Protein 5XEG (pdb70)

InterPro domains:
  IPR004574 Alkylated DNA repair protein AlkB [PTHR16557] (94-371)
  IPR005123 Oxoglutarate/iron-dependent dioxygenase domain [PS51471] (261-371)
  IPR027450 Alpha-ketoglutarate-dependent dioxygenase AlkB-like [PF13532] (152-369)
  IPR037151 Alpha-ketoglutarate-dependent dioxygenase AlkB-like superfamily [G3DSA:2.60.120.590] (146-371)

B-factor: mean 24.86, std 9.89, range [13.26, 135.02]

Nearest PDB structures (foldseek):
  5xeg-assembly1_A  TM=1.005E+00  e=4.100E-47  Oryza sativa Japonica Group
  5xoi-assembly1_A  TM=1.003E+00  e=9.758E-45  Oryza sativa Japonica Group
  4nii-assembly1_A  TM=8.636E-01  e=6.396E-16  Escherichia coli
  4nih-assembly1_A  TM=8.555E-01  e=3.617E-16  Escherichia coli
  3o1u-assembly1_A  TM=8.445E-01  e=1.504E-15  Escherichia coli K-12

Sequence (219 aa):
QYLRPGMVLLKKFLKHDDQVDIIRRCQKLGIGSGGFYTPGYRDGGKLSLQMMCLGKNWDPSYGDTRPFDGAQPPSIPEVFSKIVKDAIQASNEFLRQKARNDVEELPPLSPDICLVNFYTSSGKLGLHQDKDETKPSLHKGLPVVSFSLGDTAEFLYGDVNDVDKASKVDLESGDVLIFGGKSRLIFHGVSRIKPKTAPNWLTDEAKLRPGRLNLTFRQ

Structure (mmCIF, N/CA/C/O backbone):
data_5XEG
#
_entry.id   5XEG
#
_cell.length_a   50.150
_cell.length_b   67.729
_cell.length_c   67.967
_cell.angle_alpha   90.00
_cell.angle_beta   99.89
_cell.angle_gamma   90.00
#
_symmetry.space_group_name_H-M   'C 1 2 1'
#
loop_
_entity.id
_entity.type
_entity.pdbx_description
1 polymer 'Oxidoreductase, 2OG-Fe oxygenase family protein, putative, expressed'
2 non-polymer '2-OXOGLUTARIC ACID'
3 non-polymer 'MANGANESE (II) ION'
4 water water
#
loop_
_atom_site.group_PDB
_atom_site.id
_atom_site.type_symbol
_atom_site.label_atom_id
_atom_site.label_alt_id
_atom_site.label_comp_id
_atom_site.label_asym_id
_atom_site.label_entity_id
_atom_site.label_seq_id
_atom_site.pdbx_PDB_ins_code
_atom_site.Cartn_x
_atom_site.Cartn_y
_atom_site.Cartn_z
_atom_site.occupancy
_atom_site.B_iso_or_equiv
_atom_site.auth_seq_id
_atom_site.auth_comp_id
_atom_site.auth_asym_id
_atom_site.auth_atom_id
_atom_site.pdbx_PDB_model_num
ATOM 1 N N . GLN A 1 7 ? 49.222 30.265 11.841 1.00 29.09 147 GLN A N 1
ATOM 2 C CA . GLN A 1 7 ? 49.148 31.681 12.356 1.00 26.01 147 GLN A CA 1
ATOM 3 C C . GLN A 1 7 ? 48.735 32.854 11.459 1.00 24.16 147 GLN A C 1
ATOM 4 O O . GLN A 1 7 ? 47.684 33.312 11.763 1.00 22.37 147 GLN A O 1
ATOM 10 N N . TYR A 1 8 ? 49.482 33.354 10.457 1.00 19.60 148 TYR A N 1
ATOM 11 C CA . TYR A 1 8 ? 48.995 34.405 9.566 1.00 20.80 148 TYR A CA 1
ATOM 12 C C . TYR A 1 8 ? 48.249 33.839 8.393 1.00 19.42 148 TYR A C 1
ATOM 13 O O . TYR A 1 8 ? 48.837 33.156 7.585 1.00 21.25 148 TYR A O 1
ATOM 22 N N . LEU A 1 9 ? 46.956 34.112 8.265 1.00 19.07 149 LEU A N 1
ATOM 23 C CA . LEU A 1 9 ? 46.178 33.492 7.199 1.00 19.19 149 LEU A CA 1
ATOM 24 C C . LEU A 1 9 ? 45.995 34.423 6.035 1.00 21.52 149 LEU A C 1
ATOM 25 O O . LEU A 1 9 ? 45.918 33.963 4.907 1.00 23.88 149 LEU A O 1
ATOM 30 N N . ARG A 1 10 ? 45.951 35.722 6.301 1.00 19.17 150 ARG A N 1
ATOM 31 C CA . ARG A 1 10 ? 45.832 36.729 5.275 1.00 20.31 150 ARG A CA 1
ATOM 32 C C . ARG A 1 10 ? 45.822 38.076 5.990 1.00 20.63 150 ARG A C 1
ATOM 33 O O . ARG A 1 10 ? 45.783 38.097 7.208 1.00 20.42 150 ARG A O 1
ATOM 41 N N . PRO A 1 11 ? 45.871 39.201 5.267 1.00 21.34 151 PRO A N 1
ATOM 42 C CA . PRO A 1 11 ? 45.981 40.449 6.022 1.00 22.32 151 PRO A CA 1
ATOM 43 C C . PRO A 1 11 ? 44.853 40.651 7.017 1.00 22.93 151 PRO A C 1
ATOM 44 O O . PRO A 1 11 ? 43.698 40.512 6.651 1.00 24.56 151 PRO A O 1
ATOM 48 N N . GLY A 1 12 ? 45.230 40.988 8.251 1.00 21.14 152 GLY A N 1
ATOM 49 C CA . GLY A 1 12 ? 44.324 41.069 9.415 1.00 21.97 152 GLY A CA 1
ATOM 50 C C . GLY A 1 12 ? 43.594 39.800 9.834 1.00 20.49 152 GLY A C 1
ATOM 51 O O . GLY A 1 12 ? 42.573 39.883 10.498 1.00 19.21 152 GLY A O 1
ATOM 52 N N . MET A 1 13 ? 44.153 38.630 9.521 1.00 18.70 153 MET A N 1
ATOM 53 C CA . MET A 1 13 ? 43.520 37.362 9.919 1.00 18.54 153 MET A CA 1
ATOM 54 C C . MET A 1 13 ? 44.575 36.464 10.515 1.00 18.91 153 MET A C 1
ATOM 55 O O . MET A 1 13 ? 45.505 36.072 9.816 1.00 18.65 153 MET A O 1
ATOM 60 N N . VAL A 1 14 ? 44.454 36.270 11.834 1.00 16.97 154 VAL A N 1
ATOM 61 C CA . VAL A 1 14 ? 45.407 35.554 12.642 1.00 16.97 154 VAL A CA 1
ATOM 62 C C . VAL A 1 14 ? 44.687 34.438 13.386 1.00 17.19 154 VAL A C 1
ATOM 63 O O . VAL A 1 14 ? 43.673 34.654 14.013 1.00 17.65 154 VAL A O 1
ATOM 67 N N . LEU A 1 15 ? 45.277 33.266 13.339 1.00 16.61 155 LEU A N 1
ATOM 68 C CA . LEU A 1 15 ? 44.814 32.101 14.090 1.00 16.79 155 LEU A CA 1
ATOM 69 C C . LEU A 1 15 ? 45.761 31.827 15.242 1.00 18.52 155 LEU A C 1
ATOM 70 O O . LEU A 1 15 ? 46.965 31.587 15.039 1.00 17.72 155 LEU A O 1
ATOM 75 N N . LEU A 1 16 ? 45.231 31.865 16.442 1.00 17.21 156 LEU A N 1
ATOM 76 C CA . LEU A 1 16 ? 46.031 31.632 17.623 1.00 17.88 156 LEU A CA 1
ATOM 77 C C . LEU A 1 16 ? 45.735 30.212 18.112 1.00 18.97 156 LEU A C 1
ATOM 78 O O . LEU A 1 16 ? 44.694 29.916 18.693 1.00 19.52 156 LEU A O 1
ATOM 83 N N . LYS A 1 17 ? 46.664 29.337 17.875 1.00 18.29 157 LYS A N 1
ATOM 84 C CA . LYS A 1 17 ? 46.500 27.913 18.269 1.00 20.40 157 LYS A CA 1
ATOM 85 C C . LYS A 1 17 ? 46.555 27.680 19.726 1.00 21.53 157 LYS A C 1
ATOM 86 O O . LYS A 1 17 ? 47.472 28.140 20.444 1.00 20.42 157 LYS A O 1
ATOM 92 N N . LYS A 1 18 ? 45.587 26.916 20.203 1.00 23.72 158 LYS A N 1
ATOM 93 C CA . LYS A 1 18 ? 45.518 26.533 21.601 1.00 25.21 158 LYS A CA 1
ATOM 94 C C . LYS A 1 18 ? 45.699 27.738 22.545 1.00 25.11 158 LYS A C 1
ATOM 95 O O . LYS A 1 18 ? 46.424 27.667 23.554 1.00 24.01 158 LYS A O 1
ATOM 101 N N . PHE A 1 19 ? 45.111 28.876 22.158 1.00 22.49 159 PHE A N 1
ATOM 102 C CA . PHE A 1 19 ? 45.267 30.096 22.950 1.00 20.23 159 PHE A CA 1
ATOM 103 C C . PHE A 1 19 ? 44.516 30.011 24.261 1.00 21.95 159 PHE A C 1
ATOM 104 O O . PHE A 1 19 ? 45.011 30.527 25.273 1.00 20.00 159 PHE A O 1
ATOM 112 N N . LEU A 1 20 ? 43.368 29.331 24.306 1.00 19.77 160 LEU A N 1
ATOM 113 C CA . LEU A 1 20 ? 42.584 29.285 25.523 1.00 20.34 160 LEU A CA 1
ATOM 114 C C . LEU A 1 20 ? 43.215 28.285 26.551 1.00 23.13 160 LEU A C 1
ATOM 115 O O . LEU A 1 20 ? 43.376 27.127 26.214 1.00 28.47 160 LEU A O 1
ATOM 120 N N . LYS A 1 21 ? 43.461 28.778 27.761 1.00 29.05 161 LYS A N 1
ATOM 121 C CA . LYS A 1 21 ? 44.099 27.949 28.853 1.00 34.04 161 LYS A CA 1
ATOM 122 C C . LYS A 1 21 ? 43.098 26.867 29.273 1.00 35.18 161 LYS A C 1
ATOM 123 O O . LYS A 1 21 ? 41.920 27.075 29.162 1.00 27.72 161 LYS A O 1
ATOM 129 N N . HIS A 1 22 ? 43.603 25.738 29.762 1.00 34.58 162 HIS A N 1
ATOM 130 C CA . HIS A 1 22 ? 42.807 24.681 30.423 1.00 29.41 162 HIS A CA 1
ATOM 131 C C . HIS A 1 22 ? 41.606 25.134 31.185 1.00 25.28 162 HIS A C 1
ATOM 132 O O . HIS A 1 22 ? 40.431 24.739 30.831 1.00 23.22 162 HIS A O 1
ATOM 139 N N . ASP A 1 23 ? 41.846 25.903 32.262 1.00 24.10 163 ASP A N 1
ATOM 140 C CA . ASP A 1 23 ? 40.815 26.267 33.199 1.00 26.50 163 ASP A CA 1
ATOM 141 C C . ASP A 1 23 ? 39.853 27.285 32.526 1.00 27.00 163 ASP A C 1
ATOM 142 O O . ASP A 1 23 ? 38.729 27.303 32.853 1.00 28.69 163 ASP A O 1
ATOM 144 N N . ASP A 1 24 ? 40.351 28.067 31.583 1.00 28.14 164 ASP A N 1
ATOM 145 C CA . ASP A 1 24 ? 39.501 28.990 30.846 1.00 27.80 164 ASP A CA 1
ATOM 146 C C . ASP A 1 24 ? 38.539 28.247 29.926 1.00 25.30 164 ASP A C 1
ATOM 147 O O . ASP A 1 24 ? 37.372 28.637 29.923 1.00 24.39 164 ASP A O 1
ATOM 152 N N . GLN A 1 25 ? 39.007 27.173 29.280 1.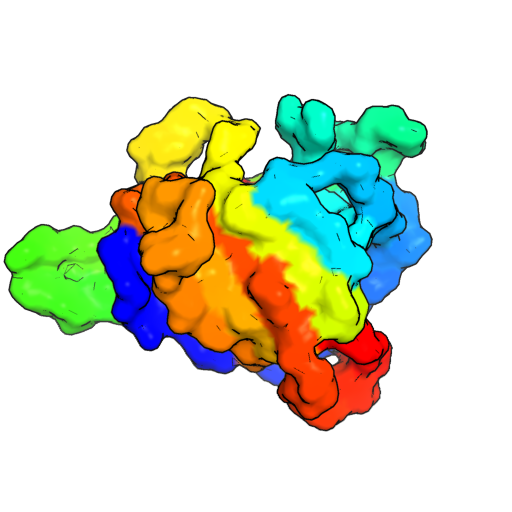00 23.36 165 GLN A N 1
ATOM 153 C CA . GLN A 1 25 ? 38.115 26.305 28.465 1.00 25.71 165 GLN A CA 1
ATOM 154 C C . GLN A 1 25 ? 37.023 25.698 29.307 1.00 25.04 165 GLN A C 1
ATOM 155 O O . GLN A 1 25 ? 35.826 25.753 28.977 1.00 24.02 165 GLN A O 1
ATOM 161 N N . VAL A 1 26 ? 37.396 25.170 30.476 1.00 22.57 166 VAL A N 1
ATOM 162 C CA . VAL A 1 26 ? 36.386 24.610 31.357 1.00 23.92 166 VAL A CA 1
ATOM 163 C C . VAL A 1 26 ? 35.396 25.644 31.861 1.00 22.71 166 VAL A C 1
ATOM 164 O O . VAL A 1 26 ? 34.162 25.380 31.871 1.00 22.83 166 VAL A O 1
ATOM 168 N N . ASP A 1 27 ? 35.907 26.810 32.266 1.00 22.56 167 ASP A N 1
ATOM 169 C CA . ASP A 1 27 ? 35.114 27.861 32.798 1.00 24.75 167 ASP A CA 1
ATOM 170 C C . ASP A 1 27 ? 34.133 28.372 31.690 1.00 20.43 167 ASP A C 1
ATOM 171 O O . ASP A 1 27 ? 32.989 28.623 31.966 1.00 22.40 167 ASP A O 1
ATOM 176 N N . ILE A 1 28 ? 34.620 28.476 30.482 1.00 19.97 168 ILE A N 1
ATOM 177 C CA . ILE A 1 28 ? 33.742 28.945 29.356 1.00 20.89 168 ILE A CA 1
ATOM 178 C C . ILE A 1 28 ? 32.559 28.019 29.137 1.00 19.79 168 ILE A C 1
ATOM 179 O O . ILE A 1 28 ? 31.437 28.451 29.024 1.00 19.49 168 ILE A O 1
ATOM 184 N N . ILE A 1 29 ? 32.845 26.705 29.112 1.00 21.12 169 ILE A N 1
ATOM 185 C CA . ILE A 1 29 ? 31.836 25.695 28.945 1.00 20.51 169 ILE A CA 1
ATOM 186 C C . ILE A 1 29 ? 30.859 25.736 30.088 1.00 20.38 169 ILE A C 1
ATOM 187 O O . ILE A 1 29 ? 29.663 25.749 29.856 1.00 17.96 169 ILE A O 1
ATOM 192 N N . ARG A 1 30 ? 31.345 25.724 31.344 1.00 20.30 170 ARG A N 1
ATOM 193 C CA . ARG A 1 30 ? 30.445 25.749 32.482 1.00 21.73 170 ARG A CA 1
ATOM 194 C C . ARG A 1 30 ? 29.551 26.989 32.490 1.00 20.22 170 ARG A C 1
ATOM 195 O O . ARG A 1 30 ? 28.375 26.848 32.725 1.00 23.37 170 ARG A O 1
ATOM 203 N N . ARG A 1 31 ? 30.091 28.171 32.226 1.00 22.10 171 ARG A N 1
ATOM 204 C CA . ARG A 1 31 ? 29.257 29.385 32.184 1.00 23.65 171 ARG A CA 1
ATOM 205 C C . ARG A 1 31 ? 28.201 29.338 31.054 1.00 22.37 171 ARG A C 1
ATOM 206 O O . ARG A 1 31 ? 27.044 29.652 31.251 1.00 24.59 171 ARG A O 1
ATOM 214 N N . CYS A 1 32 ? 28.611 28.868 29.887 1.00 21.23 172 CYS A N 1
ATOM 215 C CA . CYS A 1 32 ? 27.686 28.675 28.770 1.00 20.41 172 CYS A CA 1
ATOM 216 C C . CYS A 1 32 ? 26.628 27.603 28.972 1.00 21.57 172 CYS A C 1
ATOM 217 O O . CYS A 1 32 ? 25.504 27.756 28.506 1.00 22.50 172 CYS A O 1
ATOM 220 N N . GLN A 1 33 ? 26.950 26.492 29.688 1.00 21.25 173 GLN A N 1
ATOM 221 C CA . GLN A 1 33 ? 25.973 25.516 30.031 1.00 22.06 173 GLN A CA 1
ATOM 222 C C . GLN A 1 33 ? 24.836 26.114 30.883 1.00 24.70 173 GLN A C 1
ATOM 223 O O . GLN A 1 33 ? 23.621 25.832 30.643 1.00 24.69 173 GLN A O 1
ATOM 229 N N . LYS A 1 34 ? 25.245 26.903 31.860 1.00 24.56 174 LYS A N 1
ATOM 230 C CA . LYS A 1 34 ? 24.309 27.533 32.792 1.00 27.37 174 LYS A CA 1
ATOM 231 C C . LYS A 1 34 ? 23.533 28.697 32.139 1.00 24.01 174 LYS A C 1
ATOM 232 O O . LYS A 1 34 ? 22.344 28.784 32.283 1.00 29.73 174 LYS A O 1
ATOM 238 N N . LEU A 1 35 ? 24.234 29.579 31.478 1.00 25.54 175 LEU A N 1
ATOM 239 C CA . LEU A 1 35 ? 23.561 30.652 30.695 1.00 25.42 175 LEU A CA 1
ATOM 240 C C . LEU A 1 35 ? 22.610 30.056 29.620 1.00 27.63 175 LEU A C 1
ATOM 241 O O . LEU A 1 35 ? 21.471 30.569 29.374 1.00 25.22 175 LEU A O 1
ATOM 246 N N . GLY A 1 36 ? 23.038 28.935 29.044 1.00 23.10 176 GLY A N 1
ATOM 247 C CA . GLY A 1 36 ? 22.313 28.250 27.983 1.00 24.38 176 GLY A CA 1
ATOM 248 C C . GLY A 1 36 ? 20.949 27.684 28.297 1.00 22.77 176 GLY A C 1
ATOM 249 O O . GLY A 1 36 ? 20.120 27.625 27.400 1.00 22.57 176 GLY A O 1
ATOM 250 N N . ILE A 1 37 ? 20.683 27.344 29.588 1.00 24.02 177 ILE A N 1
ATOM 251 C CA . ILE A 1 37 ? 19.436 26.744 29.997 1.00 25.78 177 ILE A CA 1
ATOM 252 C C . ILE A 1 37 ? 18.491 27.736 30.670 1.00 22.25 177 ILE A C 1
ATOM 253 O O . ILE A 1 37 ? 17.305 27.467 30.767 1.00 25.20 177 ILE A O 1
ATOM 258 N N . GLY A 1 38 ? 18.980 28.884 31.070 1.00 20.36 178 GLY A N 1
ATOM 259 C CA . GLY A 1 38 ? 18.156 29.913 31.679 1.00 22.87 178 GLY A CA 1
ATOM 260 C C . GLY A 1 38 ? 17.414 30.817 30.694 1.00 24.09 178 GLY A C 1
ATOM 261 O O . GLY A 1 38 ? 17.362 30.557 29.488 1.00 23.96 178 GLY A O 1
ATOM 262 N N . SER A 1 39 ? 16.938 31.936 31.209 1.00 25.16 179 SER A N 1
ATOM 263 C CA . SER A 1 39 ? 16.240 32.920 30.406 1.00 24.55 179 SER A CA 1
ATOM 264 C C . SER A 1 39 ? 17.205 33.495 29.373 1.00 22.54 179 SER A C 1
ATOM 265 O O . SER A 1 39 ? 18.368 33.874 29.653 1.00 21.20 179 SER A O 1
ATOM 268 N N . GLY A 1 40 ? 16.767 33.571 28.128 1.00 21.77 180 GLY A N 1
ATOM 269 C CA . GLY A 1 40 ? 17.696 34.066 27.099 1.00 20.73 180 GLY A CA 1
ATOM 270 C C . GLY A 1 40 ? 18.758 33.037 26.674 1.00 20.15 180 GLY A C 1
ATOM 271 O O . GLY A 1 40 ? 19.837 33.411 26.098 1.00 18.48 180 GLY A O 1
ATOM 272 N N . GLY A 1 41 ? 18.415 31.776 26.885 1.00 19.00 181 GLY A N 1
ATOM 273 C CA . GLY A 1 41 ? 19.283 30.646 26.591 1.00 19.41 181 GLY A CA 1
ATOM 274 C C . GLY A 1 41 ? 19.217 30.190 25.122 1.00 17.34 181 GLY A C 1
ATOM 275 O O . GLY A 1 41 ? 18.670 30.946 24.236 1.00 16.72 181 GLY A O 1
ATOM 276 N N . PHE A 1 42 ? 19.781 29.020 24.876 1.00 17.92 182 PHE A N 1
ATOM 277 C CA . PHE A 1 42 ? 19.897 28.507 23.465 1.00 17.62 182 PHE A CA 1
ATOM 278 C C . PHE A 1 42 ? 18.548 28.283 22.807 1.00 16.88 182 PHE A C 1
ATOM 279 O O . PHE A 1 42 ? 17.532 27.869 23.465 1.00 16.59 182 PHE A O 1
ATOM 287 N N . TYR A 1 43 ? 18.485 28.604 21.525 1.00 16.90 183 TYR A N 1
ATOM 288 C CA . TYR A 1 43 ? 17.343 28.297 20.726 1.00 16.74 183 TYR A CA 1
ATOM 289 C C . TYR A 1 43 ? 17.814 27.985 19.289 1.00 17.04 183 TYR A C 1
ATOM 290 O O . TYR A 1 43 ? 18.929 28.277 18.900 1.00 16.12 183 TYR A O 1
ATOM 299 N N . THR A 1 44 ? 16.926 27.338 18.565 1.00 18.26 184 THR A N 1
ATOM 300 C CA . THR A 1 44 ? 17.186 26.971 17.169 1.00 17.38 184 THR A CA 1
ATOM 301 C C . THR A 1 44 ? 16.716 28.115 16.319 1.00 18.10 184 THR A C 1
ATOM 302 O O . THR A 1 44 ? 15.522 28.390 16.268 1.00 18.29 184 THR A O 1
ATOM 306 N N . PRO A 1 45 ? 17.660 28.817 15.600 1.00 18.66 185 PRO A N 1
ATOM 307 C CA . PRO A 1 45 ? 17.270 29.977 14.792 1.00 17.97 185 PRO A CA 1
ATOM 308 C C . PRO A 1 45 ? 16.461 29.533 13.601 1.00 18.41 185 PRO A C 1
ATOM 309 O O . PRO A 1 45 ? 16.802 28.480 12.972 1.00 19.42 185 PRO A O 1
ATOM 313 N N . GLY A 1 46 ? 15.419 30.300 13.227 1.00 17.45 186 GLY A N 1
ATOM 314 C CA . GLY A 1 46 ? 14.699 29.879 12.053 1.00 18.82 186 GLY A CA 1
ATOM 315 C C . GLY A 1 46 ? 15.493 30.162 10.751 1.00 18.15 186 GLY A C 1
ATOM 316 O O . GLY A 1 46 ? 15.269 29.515 9.746 1.00 18.13 186 GLY A O 1
ATOM 317 N N . TYR A 1 47 ? 16.368 31.128 10.817 1.00 17.18 187 TYR A N 1
ATOM 318 C CA . TYR A 1 47 ? 17.139 31.629 9.667 1.00 17.94 187 TYR A CA 1
ATOM 319 C C . TYR A 1 47 ? 18.579 31.920 10.109 1.00 20.93 187 TYR A C 1
ATOM 320 O O . TYR A 1 47 ? 18.809 32.570 11.161 1.00 17.51 187 TYR A O 1
ATOM 329 N N . ARG A 1 48 ? 19.546 31.526 9.265 1.00 17.98 188 ARG A N 1
ATOM 330 C CA . ARG A 1 48 ? 20.885 32.053 9.320 1.00 18.25 188 ARG A CA 1
ATOM 331 C C . ARG A 1 48 ? 21.354 32.316 7.929 1.00 17.18 188 ARG A C 1
ATOM 332 O O . ARG A 1 48 ? 21.107 31.504 7.046 1.00 16.26 188 ARG A O 1
ATOM 340 N N . ASP A 1 49 ? 22.041 33.423 7.752 1.00 17.28 189 ASP A N 1
ATOM 341 C CA . ASP A 1 49 ? 22.595 33.769 6.395 1.00 18.05 189 ASP A CA 1
ATOM 342 C C . ASP A 1 49 ? 23.569 32.685 6.073 1.00 16.27 189 ASP A C 1
ATOM 343 O O . ASP A 1 49 ? 24.545 32.400 6.863 1.00 16.40 189 ASP A O 1
ATOM 348 N N . GLY A 1 50 ? 23.348 32.047 4.919 1.00 16.99 190 GLY A N 1
ATOM 349 C CA . GLY A 1 50 ? 24.173 30.919 4.493 1.00 15.73 190 GLY A CA 1
ATOM 350 C C . GLY A 1 50 ? 23.571 29.578 4.708 1.00 16.63 190 GLY A C 1
ATOM 351 O O . GLY A 1 50 ? 24.072 28.570 4.182 1.00 15.80 190 GLY A O 1
ATOM 352 N N . GLY A 1 51 ? 22.496 29.525 5.490 1.00 15.99 191 GLY A N 1
ATOM 353 C CA . GLY A 1 51 ? 21.924 28.267 5.918 1.00 16.47 191 GLY A CA 1
ATOM 354 C C . GLY A 1 51 ? 22.698 27.636 7.044 1.00 17.41 191 GLY A C 1
ATOM 355 O O . GLY A 1 51 ? 23.787 28.074 7.398 1.00 18.28 191 GLY A O 1
ATOM 356 N N . LYS A 1 52 ? 22.095 26.590 7.597 1.00 17.80 192 LYS A N 1
ATOM 357 C CA . LYS A 1 52 ? 22.640 25.948 8.788 1.00 16.96 192 LYS A CA 1
ATOM 358 C C . LYS A 1 52 ? 22.012 24.590 8.990 1.00 15.90 192 LYS A C 1
ATOM 359 O O . LYS A 1 52 ? 20.923 24.302 8.473 1.00 15.07 192 LYS A O 1
ATOM 365 N N . LEU A 1 53 ? 22.690 23.748 9.768 1.00 16.95 193 LEU A N 1
ATOM 366 C CA . LEU A 1 53 ? 22.211 22.432 10.155 1.00 17.47 193 LEU A CA 1
ATOM 367 C C . LEU A 1 53 ? 22.680 22.185 11.588 1.00 16.15 193 LEU A C 1
ATOM 368 O O . LEU A 1 53 ? 23.826 22.450 11.887 1.00 14.93 193 LEU A O 1
ATOM 373 N N . SER A 1 54 ? 21.779 21.682 12.446 1.00 16.95 194 SER A N 1
ATOM 374 C CA . SER A 1 54 ? 22.173 21.215 13.773 1.00 16.76 194 SER A CA 1
ATOM 375 C C . SER A 1 54 ? 22.897 22.253 14.560 1.00 16.75 194 SER A C 1
ATOM 376 O O . SER A 1 54 ? 23.881 21.955 15.219 1.00 15.67 194 SER A O 1
ATOM 379 N N . LEU A 1 55 ? 22.307 23.443 14.540 1.00 15.88 195 LEU A N 1
ATOM 380 C CA . LEU A 1 55 ? 22.852 24.624 15.174 1.00 15.51 195 LEU A CA 1
ATOM 381 C C . LEU A 1 55 ? 21.818 25.238 16.106 1.00 15.88 195 LEU A C 1
ATOM 382 O O . LEU A 1 55 ? 20.686 25.516 15.709 1.00 17.42 195 LEU A O 1
ATOM 387 N N . GLN A 1 56 ? 22.239 25.524 17.325 1.00 17.44 196 GLN A N 1
ATOM 388 C CA . GLN A 1 56 ? 21.516 26.402 18.223 1.00 16.83 196 GLN A CA 1
ATOM 389 C C . GLN A 1 56 ? 22.395 27.588 18.634 1.00 16.47 196 GLN A C 1
ATOM 390 O O . GLN A 1 56 ? 23.626 27.530 18.557 1.00 17.72 196 GLN A O 1
ATOM 396 N N . MET A 1 57 ? 21.771 28.673 19.066 1.00 14.89 197 MET A N 1
ATOM 397 C CA . MET A 1 57 ? 22.509 29.890 19.366 1.00 15.64 197 MET A CA 1
ATOM 398 C C . MET A 1 57 ? 21.929 30.612 20.551 1.00 14.49 197 MET A C 1
ATOM 399 O O . MET A 1 57 ? 20.757 30.428 20.883 1.00 15.56 197 MET A O 1
ATOM 404 N N . MET A 1 58 ? 22.741 31.473 21.120 1.00 17.00 198 MET A N 1
ATOM 405 C CA . MET A 1 58 ? 22.251 32.483 22.055 1.00 18.69 198 MET A CA 1
ATOM 406 C C . MET A 1 58 ? 23.232 33.581 22.092 1.00 18.52 198 MET A C 1
ATOM 407 O O . MET A 1 58 ? 24.427 33.373 21.784 1.00 21.13 198 MET A O 1
ATOM 412 N N . CYS A 1 59 ? 22.739 34.775 22.412 1.00 16.87 199 CYS A N 1
ATOM 413 C CA . CYS A 1 59 ? 23.587 35.939 22.468 1.00 17.67 199 CYS A CA 1
ATOM 414 C C . CYS A 1 59 ? 23.891 36.323 23.894 1.00 19.91 199 CYS A C 1
ATOM 415 O O . CYS A 1 59 ? 23.045 36.122 24.791 1.00 20.12 199 CYS A O 1
ATOM 418 N N . LEU A 1 60 ? 25.080 36.900 24.085 1.00 18.96 200 LEU A N 1
ATOM 419 C CA . LEU A 1 60 ? 25.407 37.643 25.341 1.00 19.95 200 LEU A CA 1
ATOM 420 C C . LEU A 1 60 ? 25.679 39.100 24.999 1.00 22.12 200 LEU A C 1
ATOM 421 O O . LEU A 1 60 ? 26.204 39.366 23.947 1.00 23.51 200 LEU A O 1
ATOM 426 N N . GLY A 1 61 ? 25.303 40.030 25.893 1.00 21.84 201 GLY A N 1
ATOM 427 C CA . GLY A 1 61 ? 25.433 41.460 25.639 1.00 23.97 201 GLY A CA 1
ATOM 428 C C . GLY A 1 61 ? 24.238 41.929 24.853 1.00 25.42 201 GLY A C 1
ATOM 429 O O . GLY A 1 61 ? 23.100 41.725 25.298 1.00 28.13 201 GLY A O 1
ATOM 430 N N . LYS A 1 62 ? 24.459 42.444 23.651 1.00 25.31 202 LYS A N 1
ATOM 431 C CA . LYS A 1 62 ? 23.385 42.728 22.745 1.00 29.12 202 LYS A CA 1
ATOM 432 C C . LYS A 1 62 ? 22.823 41.482 22.100 1.00 28.50 202 LYS A C 1
ATOM 433 O O . LYS A 1 62 ? 23.494 40.478 21.956 1.00 30.50 202 LYS A O 1
ATOM 439 N N . ASN A 1 63 ? 21.558 41.538 21.744 1.00 28.29 203 ASN A N 1
ATOM 440 C CA . ASN A 1 63 ? 20.980 40.460 21.028 1.00 26.11 203 ASN A CA 1
ATOM 441 C C . ASN A 1 63 ? 21.130 40.710 19.567 1.00 28.71 203 ASN A C 1
ATOM 442 O O . ASN A 1 63 ? 20.860 41.847 19.105 1.00 29.63 203 ASN A O 1
ATOM 447 N N . TRP A 1 64 ? 21.342 39.632 18.813 1.00 23.95 204 TRP A N 1
ATOM 448 C CA . TRP A 1 64 ? 21.419 39.669 17.353 1.00 25.38 204 TRP A CA 1
ATOM 449 C C . TRP A 1 64 ? 20.239 38.854 16.785 1.00 24.44 204 TRP A C 1
ATOM 450 O O . TRP A 1 64 ? 20.240 37.625 16.849 1.00 27.06 204 TRP A O 1
ATOM 461 N N . ASP A 1 65 ? 19.241 39.547 16.235 1.00 26.40 205 ASP A N 1
ATOM 462 C CA . ASP A 1 65 ? 18.042 38.936 15.688 1.00 29.35 205 ASP A CA 1
ATOM 463 C C . ASP A 1 65 ? 18.063 38.947 14.101 1.00 36.60 205 ASP A C 1
ATOM 464 O O . ASP A 1 65 ? 18.743 39.770 13.516 1.00 34.71 205 ASP A O 1
ATOM 469 N N . PRO A 1 66 ? 17.231 38.108 13.441 1.00 41.89 206 PRO A N 1
ATOM 470 C CA . PRO A 1 66 ? 16.781 38.138 11.968 1.00 41.42 206 PRO A CA 1
ATOM 471 C C . PRO A 1 66 ? 15.723 39.236 11.551 1.00 43.35 206 PRO A C 1
ATOM 472 O O . PRO A 1 66 ? 16.054 40.429 11.281 1.00 33.78 206 PRO A O 1
ATOM 476 N N . SER A 1 70 ? 18.538 44.369 12.934 1.00 48.41 210 SER A N 1
ATOM 477 C CA . SER A 1 70 ? 19.384 43.227 13.257 1.00 30.19 210 SER A CA 1
ATOM 478 C C . SER A 1 70 ? 19.653 43.145 14.755 1.00 35.66 210 SER A C 1
ATOM 479 O O . SER A 1 70 ? 19.212 42.211 15.425 1.00 35.82 210 SER A O 1
ATOM 482 N N . TYR A 1 71 ? 20.378 44.130 15.276 1.00 30.72 211 TYR A N 1
ATOM 483 C CA . TYR A 1 71 ? 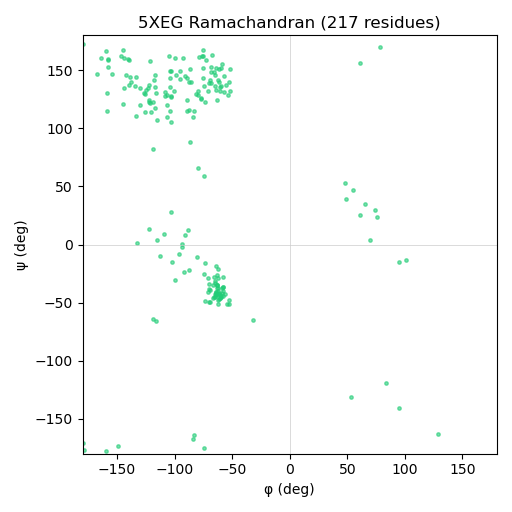20.717 44.173 16.738 1.00 30.73 211 TYR A CA 1
ATOM 484 C C . TYR A 1 71 ? 19.770 44.877 17.727 1.00 35.45 211 TYR A C 1
ATOM 485 O O . TYR A 1 71 ? 19.248 45.936 17.436 1.00 35.87 211 TYR A O 1
ATOM 494 N N . GLY A 1 72 ? 19.631 44.332 18.929 1.00 29.04 212 GLY A N 1
ATOM 495 C CA . GLY A 1 72 ? 18.640 44.868 19.883 1.00 31.14 212 GLY A CA 1
ATOM 496 C C . GLY A 1 72 ? 18.942 44.484 21.297 1.00 31.75 212 GLY A C 1
ATOM 497 O O . GLY A 1 72 ? 19.951 43.845 21.556 1.00 33.07 212 GLY A O 1
ATOM 498 N N . ASP A 1 73 ? 18.075 44.882 22.232 1.00 27.90 213 ASP A N 1
ATOM 499 C CA . ASP A 1 73 ? 18.286 44.619 23.634 1.00 28.16 213 ASP A CA 1
ATOM 500 C C . ASP A 1 73 ? 17.647 43.328 24.103 1.00 26.28 213 ASP A C 1
ATOM 501 O O . ASP A 1 73 ? 18.004 42.843 25.169 1.00 30.12 213 ASP A O 1
ATOM 506 N N . THR A 1 74 ? 16.632 42.863 23.401 1.00 25.28 214 THR A N 1
ATOM 507 C CA . THR A 1 74 ? 15.927 41.647 23.805 1.00 26.79 214 THR A CA 1
ATOM 508 C C . THR A 1 74 ? 15.610 40.821 22.585 1.00 26.11 214 THR A C 1
ATOM 509 O O . THR A 1 74 ? 15.593 41.346 21.467 1.00 25.34 214 THR A O 1
ATOM 513 N N . ARG A 1 75 ? 15.382 39.542 22.798 1.00 22.70 215 ARG A N 1
ATOM 514 C CA . ARG A 1 75 ? 14.955 38.634 21.726 1.00 23.46 215 ARG A CA 1
ATOM 515 C C . ARG A 1 75 ? 13.492 38.895 21.499 1.00 22.54 215 ARG A C 1
ATOM 516 O O . ARG A 1 75 ? 12.698 38.865 22.480 1.00 22.67 215 ARG A O 1
ATOM 524 N N . PRO A 1 76 ? 13.113 39.197 20.253 1.00 23.73 216 PRO A N 1
ATOM 525 C CA . PRO A 1 76 ? 11.672 39.457 20.001 1.00 25.53 216 PRO A CA 1
ATOM 526 C C . PRO A 1 76 ? 10.732 38.310 20.271 1.00 25.05 216 PRO A C 1
ATOM 527 O O . PRO A 1 76 ? 9.679 38.513 20.869 1.00 29.36 216 PRO A O 1
ATOM 531 N N . PHE A 1 77 ? 11.134 37.081 19.975 1.00 24.39 217 PHE A N 1
ATOM 532 C CA . PHE A 1 77 ? 10.239 35.950 20.096 1.00 23.90 217 PHE A CA 1
ATOM 533 C C . PHE A 1 77 ? 9.824 35.650 21.560 1.00 25.37 217 PHE A C 1
ATOM 534 O O . PHE A 1 77 ? 8.739 35.216 21.799 1.00 27.78 217 PHE A O 1
ATOM 542 N N . ASP A 1 78 ? 10.662 35.986 22.540 1.00 24.74 218 ASP A N 1
ATOM 543 C CA . ASP A 1 78 ? 10.315 35.708 23.943 1.00 23.72 218 ASP A CA 1
ATOM 544 C C . ASP A 1 78 ? 10.512 36.792 24.871 1.00 22.45 218 ASP A C 1
ATOM 545 O O . ASP A 1 78 ? 10.201 36.605 26.050 1.00 28.03 218 ASP A O 1
ATOM 550 N N . GLY A 1 79 ? 10.968 37.971 24.415 1.00 20.02 219 GLY A N 1
ATOM 551 C CA . GLY A 1 79 ? 11.246 39.107 25.244 1.00 23.53 219 GLY A CA 1
ATOM 552 C C . GLY A 1 79 ? 12.422 39.047 26.183 1.00 24.26 219 GLY A C 1
ATOM 553 O O . GLY A 1 79 ? 12.674 40.013 26.927 1.00 25.94 219 GLY A O 1
ATOM 554 N N . ALA A 1 80 ? 13.200 37.966 26.140 1.00 24.28 220 ALA A N 1
ATOM 555 C CA . ALA A 1 80 ? 14.282 37.809 27.144 1.00 22.21 220 ALA A CA 1
ATOM 556 C C . ALA A 1 80 ? 15.434 38.708 26.820 1.00 25.80 220 ALA A C 1
ATOM 557 O O . ALA A 1 80 ? 15.773 38.945 25.630 1.00 21.50 220 ALA A O 1
ATOM 559 N N . GLN A 1 81 ? 16.060 39.251 27.867 1.00 22.98 221 GLN A N 1
ATOM 560 C CA . GLN A 1 81 ? 17.246 40.052 27.675 1.00 27.17 221 GLN A CA 1
ATOM 561 C C . GLN A 1 81 ? 18.414 39.063 27.675 1.00 23.62 221 GLN A C 1
ATOM 562 O O . GLN A 1 81 ? 18.432 38.154 28.485 1.00 25.00 221 GLN A O 1
ATOM 568 N N . PRO A 1 82 ? 19.399 39.261 26.798 1.00 22.77 222 PRO A N 1
ATOM 569 C CA . PRO A 1 82 ? 20.551 38.359 26.884 1.00 23.26 222 PRO A CA 1
ATOM 570 C C . PRO A 1 82 ? 21.282 38.559 28.190 1.00 23.71 222 PRO A C 1
ATOM 571 O O . PRO A 1 82 ? 21.348 39.680 28.671 1.00 22.57 222 PRO A O 1
ATOM 575 N N . PRO A 1 83 ? 21.833 37.490 28.727 1.00 23.80 223 PRO A N 1
ATOM 576 C CA . PRO A 1 83 ? 22.872 37.655 29.784 1.00 24.97 223 PRO A CA 1
ATOM 577 C C . PRO A 1 83 ? 23.971 38.603 29.319 1.00 24.58 223 PRO A C 1
ATOM 578 O O . PRO A 1 83 ? 24.255 38.711 28.076 1.00 23.90 223 PRO A O 1
ATOM 582 N N . SER A 1 84 ? 24.614 39.317 30.246 1.00 25.10 224 SER A N 1
ATOM 583 C CA . SER A 1 84 ? 25.711 40.199 29.842 1.00 28.16 224 SER A CA 1
ATOM 584 C C . SER A 1 84 ? 26.948 39.305 29.540 1.00 23.91 224 SER A C 1
ATOM 585 O O . SER A 1 84 ? 27.010 38.140 29.960 1.00 24.47 224 SER A O 1
ATOM 588 N N . ILE A 1 85 ? 27.901 39.868 28.822 1.00 26.17 225 ILE A N 1
ATOM 589 C CA . ILE A 1 85 ? 29.164 39.169 28.548 1.00 23.68 225 ILE A CA 1
ATOM 590 C C . ILE A 1 85 ? 30.022 39.141 29.826 1.00 26.01 225 ILE A C 1
ATOM 591 O O . ILE A 1 85 ? 30.355 40.200 30.372 1.00 22.12 225 ILE A O 1
ATOM 596 N N . PRO A 1 86 ? 30.396 37.958 30.287 1.00 23.76 226 PRO A N 1
ATOM 597 C CA . PRO A 1 86 ? 31.322 37.854 31.442 1.00 26.03 226 PRO A CA 1
ATOM 598 C C . PRO A 1 86 ? 32.560 38.664 31.212 1.00 27.03 226 PRO A C 1
ATOM 599 O O . PRO A 1 86 ? 33.085 38.767 30.086 1.00 25.29 226 PRO A O 1
ATOM 603 N N . GLU A 1 87 ? 33.030 39.326 32.257 1.00 28.36 227 GLU A N 1
ATOM 604 C CA . GLU A 1 87 ? 34.252 40.150 32.124 1.00 28.79 227 GLU A CA 1
ATOM 605 C C . GLU A 1 87 ? 35.480 39.287 31.758 1.00 26.05 227 GLU A C 1
ATOM 606 O O . GLU A 1 87 ? 36.365 39.694 30.980 1.00 26.73 227 GLU A O 1
ATOM 612 N N . VAL A 1 88 ? 35.531 38.088 32.268 1.00 21.91 228 VAL A N 1
ATOM 613 C CA . VAL A 1 88 ? 36.639 37.209 31.885 1.00 25.85 228 VAL A CA 1
ATOM 614 C C . VAL A 1 88 ? 36.690 36.986 30.369 1.00 24.90 228 VAL A C 1
ATOM 615 O O . VAL A 1 88 ? 37.783 36.880 29.783 1.00 21.77 228 VAL A O 1
ATOM 619 N N . PHE A 1 89 ? 35.511 36.902 29.724 1.00 24.93 229 PHE A N 1
ATOM 620 C CA . PHE A 1 89 ? 35.491 36.659 28.255 1.00 22.23 229 PHE A CA 1
ATOM 621 C C . PHE A 1 89 ? 36.104 37.835 27.521 1.00 21.98 229 PHE A C 1
ATOM 622 O O . PHE A 1 89 ? 36.931 37.659 26.623 1.00 19.13 229 PHE A O 1
ATOM 630 N N . SER A 1 90 ? 35.721 39.029 27.928 1.00 22.55 230 SER A N 1
ATOM 631 C CA . SER A 1 90 ? 36.239 40.275 27.314 1.00 21.61 230 SER A CA 1
ATOM 632 C C . SER A 1 90 ? 37.745 40.384 27.507 1.00 21.62 230 SER A C 1
ATOM 633 O O . SER A 1 90 ? 38.430 40.820 26.625 1.00 20.02 230 SER A O 1
ATOM 636 N N . LYS A 1 91 ? 38.238 39.996 28.690 1.00 22.59 231 LYS A N 1
ATOM 637 C CA . LYS A 1 91 ? 39.667 40.044 28.983 1.00 23.20 231 LYS A CA 1
ATOM 638 C C . LYS A 1 91 ? 40.453 39.156 28.022 1.00 23.31 231 LYS A C 1
ATOM 639 O O . LYS A 1 91 ? 41.559 39.513 27.566 1.00 24.43 231 LYS A O 1
ATOM 645 N N . ILE A 1 92 ? 39.932 37.962 27.779 1.00 19.78 232 ILE A N 1
ATOM 646 C CA . ILE A 1 92 ? 40.591 37.004 26.934 1.00 18.94 232 ILE A CA 1
ATOM 647 C C . ILE A 1 92 ? 40.537 37.467 25.487 1.00 17.32 232 ILE A C 1
ATOM 648 O O . ILE A 1 92 ? 41.539 37.385 24.814 1.00 18.30 232 ILE A O 1
ATOM 653 N N . VAL A 1 93 ? 39.421 38.066 25.074 1.00 17.66 233 VAL A N 1
ATOM 654 C CA . VAL A 1 93 ? 39.387 38.729 23.778 1.00 16.98 233 VAL A CA 1
ATOM 655 C C . VAL A 1 93 ? 40.506 39.804 23.589 1.00 18.60 233 VAL A C 1
ATOM 656 O O . VAL A 1 93 ? 41.198 39.839 22.585 1.00 15.20 233 VAL A O 1
ATOM 660 N N . LYS A 1 94 ? 40.609 40.698 24.532 1.00 19.59 234 LYS A N 1
ATOM 661 C CA . LYS A 1 94 ? 41.671 41.743 24.523 1.00 22.69 234 LYS A CA 1
ATOM 662 C C . LYS A 1 94 ? 43.085 41.169 24.515 1.00 19.77 234 LYS A C 1
ATOM 663 O O . LYS A 1 94 ? 43.932 41.616 23.771 1.00 17.87 234 LYS A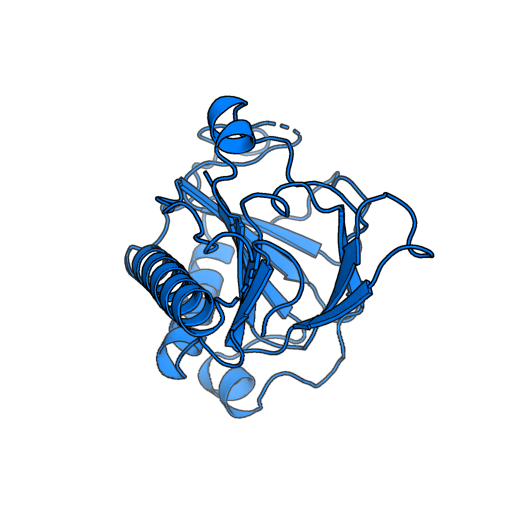 O 1
ATOM 669 N N . ASP A 1 95 ? 43.321 40.132 25.288 1.00 18.13 235 ASP A N 1
ATOM 670 C CA . ASP A 1 95 ? 44.618 39.409 25.279 1.00 21.59 235 ASP A CA 1
ATOM 671 C C . ASP A 1 95 ? 44.906 38.790 23.901 1.00 20.66 235 ASP A C 1
ATOM 672 O O . ASP A 1 95 ? 46.039 38.866 23.379 1.00 17.39 235 ASP A O 1
ATOM 677 N N . ALA A 1 96 ? 43.870 38.222 23.292 1.00 18.34 236 ALA A N 1
ATOM 678 C CA . ALA A 1 96 ? 44.057 37.684 21.925 1.00 18.45 236 ALA A CA 1
ATOM 679 C C . ALA A 1 96 ? 44.455 38.730 20.915 1.00 17.07 236 ALA A C 1
ATOM 680 O O . ALA A 1 96 ? 45.348 38.492 20.065 1.00 17.61 236 ALA A O 1
ATOM 682 N N . ILE A 1 97 ? 43.804 39.895 20.993 1.00 16.07 237 ILE A N 1
ATOM 683 C CA . ILE A 1 97 ? 44.099 40.984 20.114 1.00 18.72 237 ILE A CA 1
ATOM 684 C C . ILE A 1 97 ? 45.522 41.496 20.389 1.00 17.97 237 ILE A C 1
ATOM 685 O O . ILE A 1 97 ? 46.301 41.676 19.445 1.00 17.84 237 ILE A O 1
ATOM 690 N N . GLN A 1 98 ? 45.861 41.655 21.662 1.00 18.95 238 GLN A N 1
ATOM 691 C CA . GLN A 1 98 ? 47.257 42.051 21.982 1.00 20.47 238 GLN A CA 1
ATOM 692 C C . GLN A 1 98 ? 48.345 41.082 21.464 1.00 19.02 238 GLN A C 1
ATOM 693 O O . GLN A 1 98 ? 49.372 41.484 20.918 1.00 17.72 238 GLN A O 1
ATOM 699 N N . ALA A 1 99 ? 48.126 39.773 21.643 1.00 18.02 239 ALA A N 1
ATOM 700 C CA . ALA A 1 99 ? 49.022 38.773 21.163 1.00 17.54 239 ALA A CA 1
ATOM 701 C C . ALA A 1 99 ? 49.085 38.799 19.653 1.00 17.88 239 ALA A C 1
ATOM 702 O O . ALA A 1 99 ? 50.169 38.673 19.081 1.00 17.56 239 ALA A O 1
ATOM 704 N N . SER A 1 100 ? 47.954 38.982 18.977 1.00 17.24 240 SER A N 1
ATOM 705 C CA . SER A 1 100 ? 47.992 39.039 17.502 1.00 17.08 240 SER A CA 1
ATOM 706 C C . SER A 1 100 ? 48.800 40.248 17.008 1.00 17.89 240 SER A C 1
ATOM 707 O O . SER A 1 100 ? 49.557 40.112 16.074 1.00 16.88 240 SER A O 1
ATOM 710 N N . ASN A 1 101 ? 48.606 41.415 17.640 1.00 20.48 241 ASN A N 1
ATOM 711 C CA . ASN A 1 101 ? 49.333 42.635 17.274 1.00 17.41 241 ASN A CA 1
ATOM 712 C C . ASN A 1 101 ? 50.825 42.500 17.495 1.00 18.20 241 ASN A C 1
ATOM 713 O O . ASN A 1 101 ? 51.587 42.974 16.731 1.00 17.17 241 ASN A O 1
ATOM 718 N N . GLU A 1 102 ? 51.219 41.819 18.545 1.00 19.78 242 GLU A N 1
ATOM 719 C CA . GLU A 1 102 ? 52.628 41.543 18.786 1.00 18.46 242 GLU A CA 1
ATOM 720 C C . GLU A 1 102 ? 53.213 40.647 17.724 1.00 17.05 242 GLU A C 1
ATOM 721 O O . GLU A 1 102 ? 54.331 40.861 17.258 1.00 16.06 242 GLU A O 1
ATOM 727 N N . PHE A 1 103 ? 52.449 39.615 17.338 1.00 18.14 243 PHE A N 1
ATOM 728 C CA . PHE A 1 103 ? 52.855 38.727 16.239 1.00 16.84 243 PHE A CA 1
ATOM 729 C C . PHE A 1 103 ? 52.988 39.509 14.943 1.00 17.08 243 PHE A C 1
ATOM 730 O O . PHE A 1 103 ? 53.982 39.355 14.202 1.00 17.46 243 PHE A O 1
ATOM 738 N N . LEU A 1 104 ? 51.982 40.343 14.657 1.00 17.98 244 LEU A N 1
ATOM 739 C CA . LEU A 1 104 ? 52.002 41.133 13.428 1.00 18.07 244 LEU A CA 1
ATOM 740 C C . LEU A 1 104 ? 53.177 42.122 13.373 1.00 19.41 244 LEU A C 1
ATOM 741 O O . LEU A 1 104 ? 53.777 42.308 12.295 1.00 18.30 244 LEU A O 1
ATOM 746 N N . ARG A 1 105 ? 53.537 42.673 14.528 1.00 20.04 245 ARG A N 1
ATOM 747 C CA . ARG A 1 105 ? 54.664 43.586 14.626 1.00 23.40 245 ARG A CA 1
ATOM 748 C C . ARG A 1 105 ? 55.947 42.812 14.335 1.00 21.18 245 ARG A C 1
ATOM 749 O O . ARG A 1 105 ? 56.799 43.275 13.577 1.00 23.51 245 ARG A O 1
ATOM 757 N N . GLN A 1 106 ? 56.082 41.631 14.938 1.00 21.43 246 GLN A N 1
ATOM 758 C CA . GLN A 1 106 ? 57.267 40.799 14.707 1.00 22.49 246 GLN A CA 1
ATOM 759 C C . GLN A 1 106 ? 57.401 40.293 13.254 1.00 25.23 246 GLN A C 1
ATOM 760 O O . GLN A 1 106 ? 58.486 40.161 12.718 1.00 24.02 246 GLN A O 1
ATOM 766 N N . LYS A 1 107 ? 56.288 40.072 12.606 1.00 23.43 247 LYS A N 1
ATOM 767 C CA . LYS A 1 107 ? 56.266 39.566 11.245 1.00 25.47 247 LYS A CA 1
ATOM 768 C C . LYS A 1 107 ? 56.498 40.630 10.183 1.00 22.69 247 LYS A C 1
ATOM 769 O O . LYS A 1 107 ? 56.675 40.313 9.013 1.00 22.94 247 LYS A O 1
ATOM 775 N N . ALA A 1 108 ? 56.475 41.903 10.558 1.00 21.81 248 ALA A N 1
ATOM 776 C CA . ALA A 1 108 ? 56.513 42.968 9.586 1.00 24.61 248 ALA A CA 1
ATOM 777 C C . ALA A 1 108 ? 57.807 42.878 8.796 1.00 31.85 248 ALA A C 1
ATOM 778 O O . ALA A 1 108 ? 58.869 42.593 9.384 1.00 30.84 248 ALA A O 1
ATOM 780 N N . ARG A 1 109 ? 57.719 43.111 7.489 1.00 32.10 249 ARG A N 1
ATOM 781 C CA . ARG A 1 109 ? 58.948 43.132 6.684 1.00 35.78 249 ARG A CA 1
ATOM 782 C C . ARG A 1 109 ? 59.169 44.500 6.009 1.00 36.03 249 ARG A C 1
ATOM 783 O O . ARG A 1 109 ? 58.239 45.279 5.869 1.00 26.76 249 ARG A O 1
ATOM 785 N N . ASN A 1 112 ? 56.755 46.333 3.108 1.00 39.17 252 ASN A N 1
ATOM 786 C CA . ASN A 1 112 ? 55.334 46.407 3.365 1.00 39.60 252 ASN A CA 1
ATOM 787 C C . ASN A 1 112 ? 55.004 47.205 4.617 1.00 34.96 252 ASN A C 1
ATOM 788 O O . ASN A 1 112 ? 55.806 47.305 5.530 1.00 37.07 252 ASN A O 1
ATOM 793 N N . ASP A 1 113 ? 53.785 47.724 4.658 1.00 30.51 253 ASP A N 1
ATOM 794 C CA . ASP A 1 113 ? 53.303 48.359 5.870 1.00 27.99 253 ASP A CA 1
ATOM 795 C C . ASP A 1 113 ? 53.314 47.401 7.065 1.00 24.67 253 ASP A C 1
ATOM 796 O O . ASP A 1 113 ? 53.224 46.168 6.923 1.00 24.84 253 ASP A O 1
ATOM 801 N N . VAL A 1 114 ? 53.393 47.953 8.261 1.00 19.65 254 VAL A N 1
ATOM 802 C CA . VAL A 1 114 ? 53.246 47.168 9.469 1.00 20.72 254 VAL A CA 1
ATOM 803 C C . VAL A 1 114 ? 51.750 46.954 9.662 1.00 20.23 254 VAL A C 1
ATOM 804 O O . VAL A 1 114 ? 50.988 47.917 9.625 1.00 22.61 254 VAL A O 1
ATOM 808 N N . GLU A 1 115 ? 51.302 45.727 9.856 1.00 19.76 255 GLU A N 1
ATOM 809 C CA . GLU A 1 115 ? 49.894 45.467 10.139 1.00 20.19 255 GLU A CA 1
ATOM 810 C C . GLU A 1 115 ? 49.570 45.569 11.614 1.00 19.39 255 GLU A C 1
ATOM 811 O O . GLU A 1 115 ? 50.398 45.349 12.485 1.00 20.29 255 GLU A O 1
ATOM 817 N N . GLU A 1 116 ? 48.350 45.940 11.888 1.00 20.11 256 GLU A N 1
ATOM 818 C CA . GLU A 1 116 ? 47.866 46.072 13.227 1.00 20.19 256 GLU A CA 1
ATOM 819 C C . GLU A 1 116 ? 46.335 45.999 13.207 1.00 23.27 256 GLU A C 1
ATOM 820 O O . GLU A 1 116 ? 45.688 46.686 12.425 1.00 24.25 256 GLU A O 1
ATOM 826 N N . LEU A 1 117 ? 45.781 45.159 14.071 1.00 19.47 257 LEU A N 1
ATOM 827 C CA . LEU A 1 117 ? 44.343 45.065 14.204 1.00 20.11 257 LEU A CA 1
ATOM 828 C C . LEU A 1 117 ? 43.841 46.132 15.184 1.00 21.47 257 LEU A C 1
ATOM 829 O O . LEU A 1 117 ? 44.422 46.352 16.280 1.00 21.44 257 LEU A O 1
ATOM 834 N N . PRO A 1 118 ? 42.695 46.756 14.870 1.00 25.01 258 PRO A N 1
ATOM 835 C CA . PRO A 1 118 ? 42.056 47.698 15.822 1.00 25.96 258 PRO A CA 1
ATOM 836 C C . PRO A 1 118 ? 41.666 47.010 17.132 1.00 26.52 258 PRO A C 1
ATOM 837 O O . PRO A 1 118 ? 41.413 45.788 17.105 1.00 23.49 258 PRO A O 1
ATOM 841 N N . PRO A 1 119 ? 41.637 47.749 18.268 1.00 23.82 259 PRO A N 1
ATOM 842 C CA . PRO A 1 119 ? 41.152 47.142 19.500 1.00 23.72 259 PRO A CA 1
ATOM 843 C C . PRO A 1 119 ? 39.659 46.856 19.388 1.00 21.64 259 PRO A C 1
ATOM 844 O O . PRO A 1 119 ? 38.998 47.326 18.471 1.00 24.43 259 PRO A O 1
ATOM 848 N N . LEU A 1 120 ? 39.200 46.007 20.272 1.00 21.53 260 LEU A N 1
ATOM 849 C CA . LEU A 1 120 ? 37.813 45.630 20.327 1.00 22.10 260 LEU A CA 1
ATOM 850 C C . LEU A 1 120 ? 37.345 45.770 21.760 1.00 24.55 260 LEU A C 1
ATOM 851 O O . LEU A 1 120 ? 37.998 45.309 22.684 1.00 24.93 260 LEU A O 1
ATOM 856 N N . SER A 1 121 ? 36.190 46.375 21.894 1.00 23.45 261 SER A N 1
ATOM 857 C CA . SER A 1 121 ? 35.417 46.309 23.145 1.00 23.92 261 SER A CA 1
ATOM 858 C C . SER A 1 121 ? 34.083 45.640 22.804 1.00 22.02 261 SER A C 1
ATOM 859 O O . SER A 1 121 ? 33.103 46.308 22.561 1.00 21.63 261 SER A O 1
ATOM 862 N N . PRO A 1 122 ? 34.058 44.279 22.750 1.00 20.01 262 PRO A N 1
ATOM 863 C CA . PRO A 1 122 ? 32.883 43.648 22.232 1.00 18.71 262 PRO A CA 1
ATOM 864 C C . PRO A 1 122 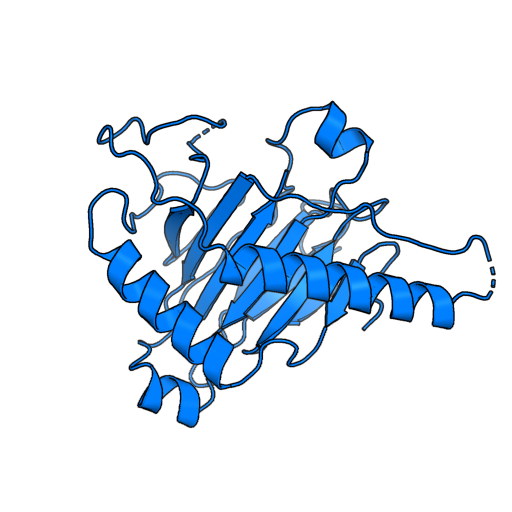? 31.666 43.884 23.079 1.00 21.13 262 PRO A C 1
ATOM 865 O O . PRO A 1 122 ? 31.736 43.799 24.351 1.00 20.57 262 PRO A O 1
ATOM 869 N N . ASP A 1 123 ? 30.557 44.176 22.401 1.00 19.65 263 ASP A N 1
ATOM 870 C CA . ASP A 1 123 ? 29.270 44.304 23.079 1.00 24.25 263 ASP A CA 1
ATOM 871 C C . ASP A 1 123 ? 28.329 43.250 22.617 1.00 24.05 263 ASP A C 1
ATOM 872 O O . ASP A 1 123 ? 27.167 43.230 23.084 1.00 23.83 263 ASP A O 1
ATOM 877 N N . ILE A 1 124 ? 28.809 42.324 21.751 1.00 23.12 264 ILE A N 1
ATOM 878 C CA . ILE A 1 124 ? 28.030 41.100 21.554 1.00 28.26 264 ILE A CA 1
ATOM 879 C C . ILE A 1 124 ? 28.919 39.900 21.486 1.00 26.78 264 ILE A C 1
ATOM 880 O O . ILE A 1 124 ? 30.008 39.993 20.936 1.00 21.38 264 ILE A O 1
ATOM 885 N N . CYS A 1 125 ? 28.408 38.801 22.040 1.00 25.29 265 CYS A N 1
ATOM 886 C CA . CYS A 1 125 ? 28.973 37.518 21.870 1.00 23.60 265 CYS A CA 1
ATOM 887 C C . CYS A 1 125 ? 27.897 36.569 21.355 1.00 24.40 265 CYS A C 1
ATOM 888 O O . CYS A 1 125 ? 26.892 36.289 22.055 1.00 25.88 265 CYS A O 1
ATOM 891 N N . LEU A 1 126 ? 28.072 36.095 20.130 1.00 20.52 266 LEU A N 1
ATOM 892 C CA . LEU A 1 126 ? 27.167 35.094 19.646 1.00 21.85 266 LEU A CA 1
ATOM 893 C C . LEU A 1 126 ? 27.789 33.736 20.054 1.00 21.27 266 LEU A C 1
ATOM 894 O O . LEU A 1 126 ? 28.963 33.430 19.710 1.00 18.77 266 LEU A O 1
ATOM 899 N N . VAL A 1 127 ? 27.001 32.955 20.769 1.00 19.28 267 VAL A N 1
ATOM 900 C CA . VAL A 1 127 ? 27.325 31.615 21.160 1.00 17.40 267 VAL A CA 1
ATOM 901 C C . VAL A 1 127 ? 26.538 30.642 20.292 1.00 17.02 267 VAL A C 1
ATOM 902 O O . VAL A 1 127 ? 25.293 30.566 20.376 1.00 16.36 267 VAL A O 1
ATOM 906 N N . ASN A 1 128 ? 27.290 29.883 19.490 1.00 15.75 268 ASN A N 1
ATOM 907 C CA . ASN A 1 128 ? 26.789 28.894 18.572 1.00 15.42 268 ASN A CA 1
ATOM 908 C C . ASN A 1 128 ? 27.133 27.510 19.117 1.00 15.15 268 ASN A C 1
ATOM 909 O O . ASN A 1 128 ? 28.316 27.229 19.418 1.00 17.13 268 ASN A O 1
ATOM 914 N N . PHE A 1 129 ? 26.168 26.615 19.168 1.00 15.44 269 PHE A N 1
ATOM 915 C CA . PHE A 1 129 ? 26.443 25.248 19.514 1.00 15.11 269 PHE A CA 1
ATOM 916 C C . PHE A 1 129 ? 26.051 24.348 18.344 1.00 14.08 269 PHE A C 1
ATOM 917 O O . PHE A 1 129 ? 24.913 24.347 17.904 1.00 16.22 269 PHE A O 1
ATOM 925 N N . TYR A 1 130 ? 27.024 23.573 17.844 1.00 15.63 270 TYR A N 1
ATOM 926 C CA . TYR A 1 130 ? 26.798 22.634 16.775 1.00 15.40 270 TYR A CA 1
ATOM 927 C C . TYR A 1 130 ? 26.859 21.206 17.306 1.00 15.27 270 TYR A C 1
ATOM 928 O O . TYR A 1 130 ? 27.815 20.896 18.022 1.00 16.66 270 TYR A O 1
ATOM 937 N N . THR A 1 131 ? 25.851 20.370 17.042 1.00 16.29 271 THR A N 1
ATOM 938 C CA . THR A 1 131 ? 26.022 18.927 17.271 1.00 19.48 271 THR A CA 1
ATOM 939 C C . THR A 1 131 ? 26.894 18.321 16.189 1.00 21.07 271 THR A C 1
ATOM 940 O O . THR A 1 131 ? 27.454 19.034 15.358 1.00 19.56 271 THR A O 1
ATOM 944 N N . SER A 1 132 ? 27.074 16.986 16.184 1.00 21.65 272 SER A N 1
ATOM 945 C CA . SER A 1 132 ? 28.090 16.433 15.240 1.00 23.08 272 SER A CA 1
ATOM 946 C C . SER A 1 132 ? 27.800 16.663 13.751 1.00 18.59 272 SER A C 1
ATOM 947 O O . SER A 1 132 ? 28.756 16.698 12.957 1.00 19.67 272 SER A O 1
ATOM 950 N N . SER A 1 133 ? 26.537 16.756 13.388 1.00 20.05 273 SER A N 1
ATOM 951 C CA . SER A 1 133 ? 26.103 17.009 11.974 1.00 20.57 273 SER A CA 1
ATOM 952 C C . SER A 1 133 ? 26.016 18.485 11.660 1.00 18.50 273 SER A C 1
ATOM 953 O O . SER A 1 133 ? 25.452 18.854 10.667 1.00 18.17 273 SER A O 1
ATOM 956 N N . GLY A 1 134 ? 26.554 19.320 12.538 1.00 17.79 274 GLY A N 1
ATOM 957 C CA . GLY A 1 134 ? 26.479 20.755 12.321 1.00 17.58 274 GLY A CA 1
ATOM 958 C C . GLY A 1 134 ? 27.201 21.351 11.148 1.00 15.59 274 GLY A C 1
ATOM 959 O O . GLY A 1 134 ? 28.256 20.849 10.718 1.00 16.80 274 GLY A O 1
ATOM 960 N N . LYS A 1 135 ? 26.632 22.441 10.604 1.00 16.58 275 LYS A N 1
ATOM 961 C CA . LYS A 1 135 ? 27.263 23.244 9.539 1.00 16.68 275 LYS A CA 1
ATOM 962 C C . LYS A 1 135 ? 26.645 24.641 9.555 1.00 16.93 275 LYS A C 1
ATOM 963 O O . LYS A 1 135 ? 25.558 24.826 10.068 1.00 16.24 275 LYS A O 1
ATOM 969 N N . LEU A 1 136 ? 27.370 25.582 8.984 1.00 15.87 276 LEU A N 1
ATOM 970 C CA . LEU A 1 136 ? 26.936 27.002 8.847 1.00 15.44 276 LEU A CA 1
ATOM 971 C C . LEU A 1 136 ? 27.489 27.476 7.516 1.00 15.61 276 LEU A C 1
ATOM 972 O O . LEU A 1 136 ? 28.704 27.413 7.318 1.00 15.08 276 LEU A O 1
ATOM 977 N N . GLY A 1 137 ? 26.594 27.913 6.623 1.00 14.47 277 GLY A N 1
ATOM 978 C CA . GLY A 1 137 ? 27.024 28.224 5.265 1.00 14.83 277 GLY A CA 1
ATOM 979 C C . GLY A 1 137 ? 27.775 29.532 5.190 1.00 15.08 277 GLY A C 1
ATOM 980 O O . GLY A 1 137 ? 27.854 30.310 6.146 1.00 14.66 277 GLY A O 1
ATOM 981 N N . LEU A 1 138 ? 28.424 29.748 4.037 1.00 14.64 278 LEU A N 1
ATOM 982 C CA . LEU A 1 138 ? 29.237 30.960 3.872 1.00 15.50 278 LEU A CA 1
ATOM 983 C C . LEU A 1 138 ? 28.422 32.228 3.998 1.00 15.15 278 LEU A C 1
ATOM 984 O O . LEU A 1 138 ? 27.351 32.360 3.423 1.00 17.07 278 LEU A O 1
ATOM 989 N N . HIS A 1 139 ? 28.951 33.191 4.730 1.00 14.67 279 HIS A N 1
ATOM 990 C CA . HIS A 1 139 ? 28.304 34.482 4.905 1.00 14.37 279 HIS A CA 1
ATOM 991 C C . HIS A 1 139 ? 29.364 35.483 5.345 1.00 14.75 279 HIS A C 1
ATOM 992 O O . HIS A 1 139 ? 30.451 35.083 5.795 1.00 14.73 279 HIS A O 1
ATOM 999 N N . GLN A 1 140 ? 29.001 36.757 5.275 1.00 14.07 280 GLN A N 1
ATOM 1000 C CA . GLN A 1 140 ? 29.792 37.858 5.833 1.00 14.16 280 GLN A CA 1
ATOM 1001 C C . GLN A 1 140 ? 29.121 38.279 7.143 1.00 13.26 280 GLN A C 1
ATOM 1002 O O . GLN A 1 140 ? 27.917 38.275 7.225 1.00 14.98 280 GLN A O 1
ATOM 1008 N N . ASP A 1 141 ? 29.913 38.760 8.076 1.00 14.40 281 ASP A N 1
ATOM 1009 C CA . ASP A 1 141 ? 29.448 39.441 9.299 1.00 16.64 281 ASP A CA 1
ATOM 1010 C C . ASP A 1 141 ? 29.279 40.888 8.894 1.00 16.94 281 ASP A C 1
ATOM 1011 O O . ASP A 1 141 ? 30.149 41.710 9.011 1.00 17.83 281 ASP A O 1
ATOM 1016 N N . LYS A 1 142 ? 28.087 41.188 8.398 1.00 19.78 282 LYS A N 1
ATOM 1017 C CA . LYS A 1 142 ? 27.857 42.534 7.828 1.00 22.98 282 LYS A CA 1
ATOM 1018 C C . LYS A 1 142 ? 26.718 43.267 8.505 1.00 26.40 282 LYS A C 1
ATOM 1019 O O . LYS A 1 142 ? 26.251 44.253 7.947 1.00 22.87 282 LYS A O 1
ATOM 1025 N N . ASP A 1 143 ? 26.243 42.799 9.663 1.00 23.50 283 ASP A N 1
ATOM 1026 C CA . ASP A 1 143 ? 25.093 43.453 10.344 1.00 24.91 283 ASP A CA 1
ATOM 1027 C C . ASP A 1 143 ? 25.492 44.489 11.396 1.00 27.01 283 ASP A C 1
ATOM 1028 O O . ASP A 1 143 ? 24.592 45.097 11.995 1.00 26.38 283 ASP A O 1
ATOM 1033 N N . GLU A 1 144 ? 26.799 44.703 11.584 1.00 23.43 284 GLU A N 1
ATOM 1034 C CA . GLU A 1 144 ? 27.307 45.694 12.513 1.00 25.83 284 GLU A CA 1
ATOM 1035 C C . GLU A 1 144 ? 27.184 47.076 11.834 1.00 28.47 284 GLU A C 1
ATOM 1036 O O . GLU A 1 144 ? 27.008 47.178 10.609 1.00 26.24 284 GLU A O 1
ATOM 1042 N N . THR A 1 145 ? 27.239 48.112 12.650 1.00 26.38 285 THR A N 1
ATOM 1043 C CA . THR A 1 145 ? 27.098 49.505 12.183 1.00 28.72 285 THR A CA 1
ATOM 1044 C C . THR A 1 145 ? 28.179 49.889 11.150 1.00 28.53 285 THR A C 1
ATOM 1045 O O . THR A 1 145 ? 29.327 49.359 11.130 1.00 25.76 285 THR A O 1
ATOM 1049 N N . LYS A 1 146 ? 27.864 50.821 10.269 1.00 26.89 286 LYS A N 1
ATOM 1050 C CA . LYS A 1 146 ? 28.812 51.172 9.239 1.00 27.36 286 LYS A CA 1
ATOM 1051 C C . LYS A 1 146 ? 30.183 51.650 9.739 1.00 25.90 286 LYS A C 1
ATOM 1052 O O . LYS A 1 146 ? 31.201 51.297 9.138 1.00 28.30 286 LYS A O 1
ATOM 1058 N N . PRO A 1 147 ? 30.217 52.459 10.830 1.00 27.19 287 PRO A N 1
ATOM 1059 C CA . PRO A 1 147 ? 31.484 52.897 11.368 1.00 28.50 287 PRO A CA 1
ATOM 1060 C C . PRO A 1 147 ? 32.311 51.728 11.896 1.00 27.88 287 PRO A C 1
ATOM 1061 O O . PRO A 1 147 ? 33.507 51.679 11.609 1.00 29.15 287 PRO A O 1
ATOM 1065 N N . SER A 1 148 ? 31.660 50.812 12.596 1.00 25.26 288 SER A N 1
ATOM 1066 C CA . SER A 1 148 ? 32.350 49.563 13.029 1.00 26.00 288 SER A CA 1
ATOM 1067 C C . SER A 1 148 ? 33.043 48.816 11.840 1.00 24.64 288 SER A C 1
ATOM 1068 O O . SER A 1 148 ? 34.260 48.418 11.899 1.00 22.91 288 SER A O 1
ATOM 1071 N N . LEU A 1 149 ? 32.263 48.599 10.791 1.00 21.91 289 LEU A N 1
ATOM 1072 C CA . LEU A 1 149 ? 32.728 47.927 9.570 1.00 24.07 289 LEU A CA 1
ATOM 1073 C C . LEU A 1 149 ? 33.823 48.691 8.877 1.00 24.56 289 LEU A C 1
ATOM 1074 O O . LEU A 1 149 ? 34.893 48.140 8.572 1.00 23.72 289 LEU A O 1
ATOM 1079 N N . HIS A 1 150 ? 33.619 50.000 8.702 1.00 27.68 290 HIS A N 1
ATOM 1080 C CA . HIS A 1 150 ? 34.597 50.831 8.007 1.00 31.45 290 HIS A CA 1
ATOM 1081 C C . HIS A 1 150 ? 35.933 50.888 8.725 1.00 28.94 290 HIS A C 1
ATOM 1082 O O . HIS A 1 150 ? 36.972 50.958 8.077 1.00 33.45 290 HIS A O 1
ATOM 1089 N N . LYS A 1 151 ? 35.888 50.868 10.056 1.00 27.91 291 LYS A N 1
ATOM 1090 C CA . LYS A 1 151 ? 37.086 50.854 10.906 1.00 27.96 291 LYS A CA 1
ATOM 1091 C C . LYS A 1 151 ? 37.793 49.472 10.901 1.00 26.44 291 LYS A C 1
ATOM 1092 O O . LYS A 1 151 ? 38.937 49.342 11.299 1.00 28.56 291 LYS A O 1
ATOM 1098 N N . GLY A 1 152 ? 37.089 48.449 10.446 1.00 25.71 292 GLY A N 1
ATOM 1099 C CA . GLY A 1 152 ? 37.650 47.105 10.350 1.00 23.20 292 GLY A CA 1
ATOM 1100 C C . GLY A 1 152 ? 37.765 46.486 11.754 1.00 20.67 292 GLY A C 1
ATOM 1101 O O . GLY A 1 152 ? 38.640 45.625 11.978 1.00 18.73 292 GLY A O 1
ATOM 1102 N N . LEU A 1 153 ? 36.883 46.878 12.667 1.00 21.06 293 LEU A N 1
ATOM 1103 C CA . LEU A 1 153 ? 36.958 46.381 14.050 1.00 20.61 293 LEU A CA 1
ATOM 1104 C C . LEU A 1 153 ? 36.799 44.885 13.938 1.00 19.94 293 LEU A C 1
ATOM 1105 O O . LEU A 1 153 ? 35.909 44.438 13.274 1.00 19.02 293 LEU A O 1
ATOM 1110 N N . PRO A 1 154 ? 37.667 44.143 14.593 1.00 19.55 294 PRO A N 1
ATOM 1111 C CA . PRO A 1 154 ? 37.720 42.679 14.317 1.00 18.35 294 PRO A CA 1
ATOM 1112 C C . PRO A 1 154 ? 36.627 41.831 14.899 1.00 18.36 294 PRO A C 1
ATOM 1113 O O . PRO A 1 154 ? 35.948 42.200 15.828 1.00 16.76 294 PRO A O 1
ATOM 1117 N N . VAL A 1 155 ? 36.502 40.626 14.321 1.00 17.36 295 VAL A N 1
ATOM 1118 C CA . VAL A 1 155 ? 35.676 39.564 14.873 1.00 16.67 295 VAL A CA 1
ATOM 1119 C C . VAL A 1 155 ? 36.639 38.673 15.564 1.00 16.27 295 VAL A C 1
ATOM 1120 O O . VAL A 1 155 ? 37.680 38.336 14.966 1.00 18.67 295 VAL A O 1
ATOM 1124 N N . VAL A 1 156 ? 36.344 38.296 16.796 1.00 14.63 296 VAL A N 1
ATOM 1125 C CA . VAL A 1 156 ? 37.225 37.378 17.573 1.00 15.55 296 VAL A CA 1
ATOM 1126 C C . VAL A 1 156 ? 36.436 36.152 17.959 1.00 15.48 296 VAL A C 1
ATOM 1127 O O . VAL A 1 156 ? 35.379 36.245 18.563 1.00 14.86 296 VAL A O 1
ATOM 1131 N N . SER A 1 157 ? 36.915 34.982 17.532 1.00 15.81 297 SER A N 1
ATOM 1132 C CA . SER A 1 157 ? 36.131 33.746 17.612 1.00 15.69 297 SER A CA 1
ATOM 1133 C C . SER A 1 157 ? 36.870 32.682 18.439 1.00 16.57 297 SER A C 1
ATOM 1134 O O . SER A 1 157 ? 38.013 32.305 18.103 1.00 16.67 297 SER A O 1
ATOM 1137 N N . PHE A 1 158 ? 36.188 32.194 19.465 1.00 14.65 298 PHE A N 1
ATOM 1138 C CA . PHE A 1 158 ? 36.686 31.134 20.307 1.00 14.72 298 PHE A CA 1
ATOM 1139 C C . PHE A 1 158 ? 36.117 29.812 19.775 1.00 16.92 298 PHE A C 1
ATOM 1140 O O . PHE A 1 158 ? 34.932 29.733 19.491 1.00 15.38 298 PHE A O 1
ATOM 1148 N N . SER A 1 159 ? 36.943 28.747 19.830 1.00 16.17 299 SER A N 1
ATOM 1149 C CA . SER A 1 159 ? 36.495 27.409 19.446 1.00 16.92 299 SER A CA 1
ATOM 1150 C C . SER A 1 159 ? 36.714 26.454 20.645 1.00 17.32 299 SER A C 1
ATOM 1151 O O . SER A 1 159 ? 37.802 26.432 21.247 1.00 18.35 299 SER A O 1
ATOM 1154 N N . LEU A 1 160 ? 35.712 25.634 20.946 1.00 15.78 300 LEU A N 1
ATOM 1155 C CA . LEU A 1 160 ? 35.857 24.616 22.014 1.00 17.63 300 LEU A CA 1
ATOM 1156 C C . LEU A 1 160 ? 35.146 23.324 21.616 1.00 17.62 300 LEU A C 1
ATOM 1157 O O . LEU A 1 160 ? 34.064 23.356 21.024 1.00 16.52 300 LEU A O 1
ATOM 1162 N N . GLY A 1 161 ? 35.694 22.179 22.016 1.00 16.11 301 GLY A N 1
ATOM 1163 C CA . GLY A 1 161 ? 35.049 20.894 21.734 1.00 16.45 301 GLY A CA 1
ATOM 1164 C C . GLY A 1 161 ? 35.604 20.259 20.470 1.00 17.38 301 GLY A C 1
ATOM 1165 O O . GLY A 1 161 ? 36.805 20.281 20.197 1.00 17.26 301 GLY A O 1
ATOM 1166 N N . ASP A 1 162 ? 34.719 19.655 19.694 1.00 15.89 302 ASP A N 1
ATOM 1167 C CA . ASP A 1 162 ? 35.149 19.049 18.429 1.00 16.81 302 ASP A CA 1
ATOM 1168 C C . ASP A 1 162 ? 35.673 20.125 17.452 1.00 16.92 302 ASP A C 1
ATOM 1169 O O . ASP A 1 162 ? 35.234 21.289 17.442 1.00 16.65 302 ASP A O 1
ATOM 1174 N N . THR A 1 163 ? 36.574 19.690 16.604 1.00 15.86 303 THR A N 1
ATOM 1175 C CA . THR A 1 163 ? 37.179 20.531 15.571 1.00 16.46 303 THR A CA 1
ATOM 1176 C C . THR A 1 163 ? 36.170 20.899 14.523 1.00 17.07 303 THR A C 1
ATOM 1177 O O . THR A 1 163 ? 35.335 20.055 14.091 1.00 16.47 303 THR A O 1
ATOM 1181 N N . ALA A 1 164 ? 36.207 22.166 14.071 1.00 17.92 304 ALA A N 1
ATOM 1182 C CA . ALA A 1 164 ? 35.446 22.552 12.875 1.00 16.88 304 ALA A CA 1
ATOM 1183 C C . ALA A 1 164 ? 36.372 22.702 11.656 1.00 17.94 304 ALA A C 1
ATOM 1184 O O . ALA A 1 164 ? 37.504 23.182 11.805 1.00 16.86 304 ALA A O 1
ATOM 1186 N N . GLU A 1 165 ? 35.876 22.295 10.476 1.00 16.83 305 GLU A N 1
ATOM 1187 C CA . GLU A 1 165 ? 36.475 22.689 9.198 1.00 17.01 305 GLU A CA 1
ATOM 1188 C C . GLU A 1 165 ? 35.875 24.089 8.853 1.00 15.88 305 GLU A C 1
ATOM 1189 O O . GLU A 1 165 ? 34.692 24.197 8.656 1.00 18.08 305 GLU A O 1
ATOM 1195 N N . PHE A 1 166 ? 36.667 25.123 8.921 1.00 15.33 306 PHE A N 1
ATOM 1196 C CA . PHE A 1 166 ? 36.197 26.490 8.726 1.00 16.82 306 PHE A CA 1
ATOM 1197 C C . PHE A 1 166 ? 36.602 26.956 7.352 1.00 17.98 306 PHE A C 1
ATOM 1198 O O . PHE A 1 166 ? 37.803 26.912 6.983 1.00 18.42 306 PHE A O 1
ATOM 1206 N N . LEU A 1 167 ? 35.637 27.434 6.589 1.00 16.35 307 LEU A N 1
ATOM 1207 C CA . LEU A 1 167 ? 35.894 27.920 5.220 1.00 18.83 307 LEU A CA 1
ATOM 1208 C C . LEU A 1 167 ? 36.016 29.462 5.256 1.00 17.70 307 LEU A C 1
ATOM 1209 O O . LEU A 1 167 ? 35.271 30.129 5.978 1.00 17.89 307 LEU A O 1
ATOM 1214 N N . TYR A 1 168 ? 36.864 30.026 4.410 1.00 17.09 308 TYR A N 1
ATOM 1215 C CA . TYR A 1 168 ? 36.969 31.485 4.333 1.00 16.04 308 TYR A CA 1
ATOM 1216 C C . TYR A 1 168 ? 37.464 31.915 2.991 1.00 16.78 308 TYR A C 1
ATOM 1217 O O . TYR A 1 168 ? 38.275 31.212 2.371 1.00 17.49 308 TYR A O 1
ATOM 1226 N N . GLY A 1 169 ? 36.983 33.077 2.537 1.00 18.32 309 GLY A N 1
ATOM 1227 C CA . GLY A 1 169 ? 37.373 33.542 1.226 1.00 17.89 309 GLY A CA 1
ATOM 1228 C C . GLY A 1 169 ? 36.728 34.861 0.919 1.00 19.64 309 GLY A C 1
ATOM 1229 O O . GLY A 1 169 ? 36.109 35.477 1.787 1.00 17.18 309 GLY A O 1
ATOM 1230 N N . ASP A 1 170 ? 36.855 35.301 -0.335 1.00 16.18 310 ASP A N 1
ATOM 1231 C CA . ASP A 1 170 ? 36.367 36.614 -0.654 1.00 19.27 310 ASP A CA 1
ATOM 1232 C C . ASP A 1 170 ? 34.993 36.634 -1.247 1.00 17.45 310 ASP A C 1
ATOM 1233 O O . ASP A 1 170 ? 34.448 37.720 -1.451 1.00 17.72 310 ASP A O 1
ATOM 1238 N N . VAL A 1 171 ? 34.450 35.472 -1.563 1.00 16.24 311 VAL A N 1
ATOM 1239 C CA . VAL A 1 171 ? 33.188 35.354 -2.283 1.00 16.01 311 VAL A CA 1
ATOM 1240 C C . VAL A 1 171 ? 32.338 34.207 -1.740 1.00 16.20 311 VAL A C 1
ATOM 1241 O O . VAL A 1 171 ? 32.837 33.289 -1.048 1.00 15.16 311 VAL A O 1
ATOM 1245 N N . ASN A 1 172 ? 31.040 34.294 -2.034 1.00 16.39 312 ASN A N 1
ATOM 1246 C CA . ASN A 1 172 ? 30.054 33.208 -1.718 1.00 16.55 312 ASN A CA 1
ATOM 1247 C C . ASN A 1 172 ? 30.068 32.006 -2.748 1.00 16.50 312 ASN A C 1
ATOM 1248 O O . ASN A 1 172 ? 29.127 31.750 -3.463 1.00 14.91 312 ASN A O 1
ATOM 1253 N N . ASP 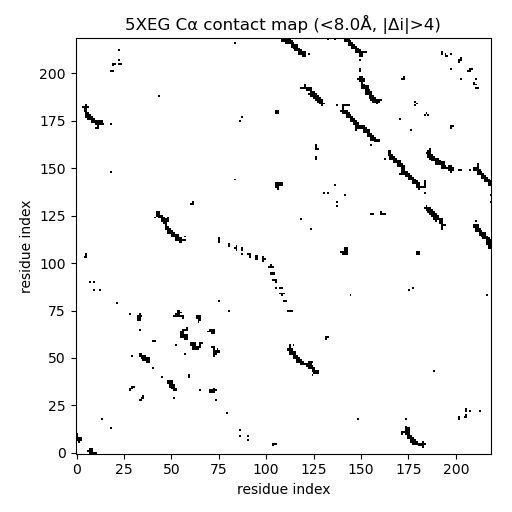A 1 173 ? 31.186 31.307 -2.741 1.00 17.55 313 ASP A N 1
ATOM 1254 C CA . ASP A 1 173 ? 31.431 30.137 -3.582 1.00 17.66 313 ASP A CA 1
ATOM 1255 C C . ASP A 1 173 ? 32.555 29.307 -2.927 1.00 16.57 313 ASP A C 1
ATOM 1256 O O . ASP A 1 173 ? 33.722 29.736 -2.870 1.00 18.57 313 ASP A O 1
ATOM 1261 N N . VAL A 1 174 ? 32.221 28.104 -2.487 1.00 16.40 314 VAL A N 1
ATOM 1262 C CA . VAL A 1 174 ? 33.158 27.198 -1.833 1.00 17.68 314 VAL A CA 1
ATOM 1263 C C . VAL A 1 174 ? 34.360 26.869 -2.693 1.00 19.05 314 VAL A C 1
ATOM 1264 O O . VAL A 1 174 ? 35.438 26.550 -2.199 1.00 19.12 314 VAL A O 1
ATOM 1268 N N . ASP A 1 175 ? 34.167 26.924 -4.006 1.00 16.60 315 ASP A N 1
ATOM 1269 C CA . ASP A 1 175 ? 35.250 26.653 -4.933 1.00 18.77 315 ASP A CA 1
ATOM 1270 C C . ASP A 1 175 ? 36.379 27.677 -4.832 1.00 21.97 315 ASP A C 1
ATOM 1271 O O . ASP A 1 175 ? 37.482 27.370 -5.311 1.00 22.41 315 ASP A O 1
ATOM 1276 N N . LYS A 1 176 ? 36.118 28.863 -4.245 1.00 20.30 316 LYS A N 1
ATOM 1277 C CA . LYS A 1 176 ? 37.083 29.899 -4.088 1.00 22.04 316 LYS A CA 1
ATOM 1278 C C . LYS A 1 176 ? 37.487 30.060 -2.608 1.00 21.71 316 LYS A C 1
ATOM 1279 O O . LYS A 1 176 ? 38.168 31.017 -2.234 1.00 25.02 316 LYS A O 1
ATOM 1285 N N . ALA A 1 177 ? 37.051 29.145 -1.747 1.00 19.74 317 ALA A N 1
ATOM 1286 C CA . ALA A 1 177 ? 37.321 29.279 -0.327 1.00 19.98 317 ALA A CA 1
ATOM 1287 C C . ALA A 1 177 ? 38.547 28.507 0.066 1.00 19.93 317 ALA A C 1
ATOM 1288 O O . ALA A 1 177 ? 38.850 27.467 -0.535 1.00 21.13 317 ALA A O 1
ATOM 1290 N N . SER A 1 178 ? 39.260 28.990 1.088 1.00 19.20 318 SER A N 1
ATOM 1291 C CA . SER A 1 178 ? 40.298 28.226 1.804 1.00 19.60 318 SER A CA 1
ATOM 1292 C C . SER A 1 178 ? 39.679 27.533 3.004 1.00 21.40 318 SER A C 1
ATOM 1293 O O . SER A 1 178 ? 38.596 27.904 3.428 1.00 19.49 318 SER A O 1
ATOM 1296 N N . LYS A 1 179 ? 40.366 26.516 3.488 1.00 18.73 319 LYS A N 1
ATOM 1297 C CA . LYS A 1 179 ? 39.940 25.799 4.684 1.00 24.50 319 LYS A CA 1
ATOM 1298 C C . LYS A 1 179 ? 41.012 25.810 5.759 1.00 22.17 319 LYS A C 1
ATOM 1299 O O . LYS A 1 179 ? 42.208 25.643 5.431 1.00 23.35 319 LYS A O 1
ATOM 1305 N N . VAL A 1 180 ? 40.624 26.024 7.029 1.00 18.78 320 VAL A N 1
ATOM 1306 C CA . VAL A 1 180 ? 41.516 25.805 8.148 1.00 19.54 320 VAL A CA 1
ATOM 1307 C C . VAL A 1 180 ? 40.729 25.026 9.203 1.00 19.50 320 VAL A C 1
ATOM 1308 O O . VAL A 1 180 ? 39.522 25.239 9.339 1.00 19.27 320 VAL A O 1
ATOM 1312 N N . ASP A 1 181 ? 41.397 24.124 9.912 1.00 17.44 321 ASP A N 1
ATOM 1313 C CA . ASP A 1 181 ? 40.771 23.535 11.082 1.00 19.78 321 ASP A CA 1
ATOM 1314 C C . ASP A 1 181 ? 40.841 24.438 12.313 1.00 17.93 321 ASP A C 1
ATOM 1315 O O . ASP A 1 181 ? 41.944 24.908 12.725 1.00 18.07 321 ASP A O 1
ATOM 1320 N N . LEU A 1 182 ? 39.687 24.590 12.972 1.00 16.06 322 LEU A N 1
ATOM 1321 C CA . LEU A 1 182 ? 39.604 25.269 14.250 1.00 16.60 322 LEU A CA 1
ATOM 1322 C C . LEU A 1 182 ? 39.389 24.220 15.272 1.00 16.48 322 LEU A C 1
ATOM 1323 O O . LEU A 1 182 ? 38.347 23.553 15.301 1.00 18.40 322 LEU A O 1
ATOM 1328 N N . GLU A 1 183 ? 40.435 24.013 16.061 1.00 17.03 323 GLU A N 1
ATOM 1329 C CA . GLU A 1 183 ? 40.503 22.965 17.096 1.00 17.41 323 GLU A CA 1
ATOM 1330 C C . GLU A 1 183 ? 40.225 23.564 18.450 1.00 17.52 323 GLU A C 1
ATOM 1331 O O . GLU A 1 183 ? 40.296 24.826 18.653 1.00 16.41 323 GLU A O 1
ATOM 1337 N N . SER A 1 184 ? 39.853 22.712 19.397 1.00 17.04 324 SER A N 1
ATOM 1338 C CA . SER A 1 184 ? 39.510 23.199 20.730 1.00 16.76 324 SER A CA 1
ATOM 1339 C C . SER A 1 184 ? 40.642 24.083 21.372 1.00 18.39 324 SER A C 1
ATOM 1340 O O . SER A 1 184 ? 41.811 23.676 21.421 1.00 17.21 324 SER A O 1
ATOM 1343 N N . GLY A 1 185 ? 40.295 25.251 21.836 1.00 18.10 325 GLY A N 1
ATOM 1344 C CA . GLY A 1 185 ? 41.226 26.249 22.332 1.00 20.03 325 GLY A CA 1
ATOM 1345 C C . GLY A 1 185 ? 41.690 27.313 21.379 1.00 20.92 325 GLY A C 1
ATOM 1346 O O . GLY A 1 185 ? 42.288 28.289 21.824 1.00 21.75 325 GLY A O 1
ATOM 1347 N N . ASP A 1 186 ? 41.480 27.109 20.087 1.00 17.05 326 ASP A N 1
ATOM 1348 C CA . ASP A 1 186 ? 41.945 28.037 19.061 1.00 17.71 326 ASP A CA 1
ATOM 1349 C C . ASP A 1 186 ? 41.124 29.328 19.132 1.00 18.25 326 ASP A C 1
ATOM 1350 O O . ASP A 1 186 ? 39.925 29.305 19.448 1.00 18.99 326 ASP A O 1
ATOM 1355 N N . VAL A 1 187 ? 41.796 30.452 18.974 1.00 16.67 327 VAL A N 1
ATOM 1356 C CA . VAL A 1 187 ? 41.120 31.754 18.769 1.00 17.41 327 VAL A CA 1
ATOM 1357 C C . VAL A 1 187 ? 41.485 32.256 17.425 1.00 16.78 327 VAL A C 1
ATOM 1358 O O . VAL A 1 187 ? 42.647 32.235 17.006 1.00 17.67 327 VAL A O 1
ATOM 1362 N N . LEU A 1 188 ? 40.472 32.647 16.673 1.00 17.59 328 LEU A N 1
ATOM 1363 C CA . LEU A 1 188 ? 40.651 33.126 15.314 1.00 17.34 328 LEU A CA 1
ATOM 1364 C C . LEU A 1 188 ? 40.187 34.595 15.291 1.00 17.25 328 LEU A C 1
ATOM 1365 O O . LEU A 1 188 ? 39.157 34.926 15.915 1.00 16.94 328 LEU A O 1
ATOM 1370 N N . ILE A 1 189 ? 40.970 35.443 14.640 1.00 15.77 329 ILE A N 1
ATOM 1371 C CA . ILE A 1 189 ? 40.644 36.904 14.539 1.00 15.52 329 ILE A CA 1
ATOM 1372 C C . ILE A 1 189 ? 40.627 37.304 13.113 1.00 14.63 329 ILE A C 1
ATOM 1373 O O . ILE A 1 189 ? 41.569 37.009 12.441 1.00 15.75 329 ILE A O 1
ATOM 1378 N N . PHE A 1 190 ? 39.557 37.986 12.643 1.00 14.68 330 PHE A N 1
ATOM 1379 C CA . PHE A 1 190 ? 39.557 38.613 11.348 1.00 16.72 330 PHE A CA 1
ATOM 1380 C C . PHE A 1 190 ? 39.086 40.050 11.487 1.00 17.53 330 PHE A C 1
ATOM 1381 O O . PHE A 1 190 ? 37.982 40.335 11.965 1.00 18.15 330 PHE A O 1
ATOM 1389 N N . GLY A 1 191 ? 39.985 40.931 11.078 1.00 17.93 331 GLY A N 1
ATOM 1390 C CA . GLY A 1 191 ? 39.715 42.374 11.093 1.00 19.60 331 GLY A CA 1
ATOM 1391 C C . GLY A 1 191 ? 40.477 43.033 9.957 1.00 18.84 331 GLY A C 1
ATOM 1392 O O . GLY A 1 191 ? 41.066 42.389 9.062 1.00 20.44 331 GLY A O 1
ATOM 1393 N N . GLY A 1 192 ? 40.415 44.370 9.954 1.00 22.88 332 GLY A N 1
ATOM 1394 C CA . GLY A 1 192 ? 41.031 45.140 8.904 1.00 20.98 332 GLY A CA 1
ATOM 1395 C C . GLY A 1 192 ? 40.584 44.686 7.558 1.00 20.36 332 GLY A C 1
ATOM 1396 O O . GLY A 1 192 ? 39.373 44.490 7.295 1.00 20.09 332 GLY A O 1
ATOM 1397 N N . LYS A 1 193 ? 41.548 44.474 6.685 1.00 21.59 333 LYS A N 1
ATOM 1398 C CA . LYS A 1 193 ? 41.192 44.058 5.307 1.00 24.09 333 LYS A CA 1
ATOM 1399 C C . LYS A 1 193 ? 40.454 42.711 5.220 1.00 22.91 333 LYS A C 1
ATOM 1400 O O . LYS A 1 193 ? 39.803 42.428 4.191 1.00 22.55 333 LYS A O 1
ATOM 1406 N N . SER A 1 194 ? 40.574 41.878 6.245 1.00 19.13 334 SER A N 1
ATOM 1407 C CA . SER A 1 194 ? 39.788 40.631 6.309 1.00 18.24 334 SER A CA 1
ATOM 1408 C C . SER A 1 194 ? 38.444 40.687 7.015 1.00 17.60 334 SER A C 1
ATOM 1409 O O . SER A 1 194 ? 37.774 39.657 7.209 1.00 17.02 334 SER A O 1
ATOM 1412 N N . ARG A 1 195 ? 37.979 41.863 7.376 1.00 17.39 335 ARG A N 1
ATOM 1413 C CA . ARG A 1 195 ? 36.843 41.957 8.241 1.00 18.71 335 ARG A CA 1
ATOM 1414 C C . ARG A 1 195 ? 35.549 41.393 7.562 1.00 18.42 335 ARG A C 1
ATOM 1415 O O . ARG A 1 195 ? 34.681 40.808 8.201 1.00 17.54 335 ARG A O 1
ATOM 1423 N N . LEU A 1 196 ? 35.462 41.565 6.242 1.00 18.02 336 LEU A N 1
ATOM 1424 C CA . LEU A 1 196 ? 34.307 41.130 5.490 1.00 18.88 336 LEU A CA 1
ATOM 1425 C C . LEU A 1 196 ? 34.541 39.845 4.709 1.00 18.83 336 LEU A C 1
ATOM 1426 O O . LEU A 1 196 ? 33.848 39.573 3.723 1.00 18.68 336 LEU A O 1
ATOM 1431 N N . ILE A 1 197 ? 35.439 38.994 5.180 1.00 16.86 337 ILE A N 1
ATOM 1432 C CA . ILE A 1 197 ? 35.520 37.691 4.551 1.00 15.92 337 ILE A CA 1
ATOM 1433 C C . ILE A 1 197 ? 34.179 36.971 4.592 1.00 15.55 337 ILE A C 1
ATOM 1434 O O . ILE A 1 197 ? 33.423 37.006 5.588 1.00 15.61 337 ILE A O 1
ATOM 1439 N N . PHE A 1 198 ? 33.916 36.227 3.533 1.00 15.11 338 PHE A N 1
ATOM 1440 C CA . PHE A 1 198 ? 32.896 35.140 3.583 1.00 15.08 338 PHE A CA 1
ATOM 1441 C C . PHE A 1 198 ? 33.445 33.979 4.333 1.00 16.17 338 PHE A C 1
ATOM 1442 O O . PHE A 1 198 ? 34.612 33.599 4.173 1.00 16.72 338 PHE A O 1
ATOM 1450 N N . HIS A 1 199 ? 32.650 33.380 5.214 1.00 16.54 339 HIS A N 1
ATOM 1451 C CA . HIS A 1 199 ? 33.179 32.353 6.076 1.00 15.73 339 HIS A CA 1
ATOM 1452 C C . HIS A 1 199 ? 32.046 31.468 6.565 1.00 15.19 339 HIS A C 1
ATOM 1453 O O . HIS A 1 199 ? 30.851 31.816 6.463 1.00 14.97 339 HIS A O 1
ATOM 1460 N N . GLY A 1 200 ? 32.432 30.285 6.999 1.00 15.66 340 GLY A N 1
ATOM 1461 C CA . GLY A 1 200 ? 31.408 29.375 7.501 1.00 16.09 340 GLY A CA 1
ATOM 1462 C C . GLY A 1 200 ? 32.044 28.063 7.989 1.00 16.41 340 GLY A C 1
ATOM 1463 O O . GLY A 1 200 ? 33.249 27.939 8.016 1.00 15.61 340 GLY A O 1
ATOM 1464 N N . VAL A 1 201 ? 31.198 27.121 8.408 1.00 16.72 341 VAL A N 1
ATOM 1465 C CA . VAL A 1 201 ? 31.652 25.862 9.006 1.00 16.66 341 VAL A CA 1
ATOM 1466 C C . VAL A 1 201 ? 31.089 24.729 8.097 1.00 16.46 341 VAL A C 1
ATOM 1467 O O . VAL A 1 201 ? 29.882 24.573 7.996 1.00 16.50 341 VAL A O 1
ATOM 1471 N N . SER A 1 202 ? 31.984 23.998 7.425 1.00 17.84 342 SER A N 1
ATOM 1472 C CA . SER A 1 202 ? 31.555 22.986 6.483 1.00 17.89 342 SER A CA 1
ATOM 1473 C C . SER A 1 202 ? 31.319 21.657 7.117 1.00 19.82 342 SER A C 1
ATOM 1474 O O . SER A 1 202 ? 30.601 20.812 6.548 1.00 21.48 342 SER A O 1
ATOM 1477 N N . ARG A 1 203 ? 31.926 21.431 8.279 1.00 17.94 343 ARG A N 1
ATOM 1478 C CA . ARG A 1 203 ? 31.880 20.099 8.925 1.00 20.25 343 ARG A CA 1
ATOM 1479 C C . ARG A 1 203 ? 32.377 20.248 10.355 1.00 18.56 343 ARG A C 1
ATOM 1480 O O . ARG A 1 203 ? 33.281 21.069 10.652 1.00 17.46 343 ARG A O 1
ATOM 1488 N N . ILE A 1 204 ? 31.817 19.454 11.236 1.00 14.98 344 ILE A N 1
ATOM 1489 C CA . ILE A 1 204 ? 32.327 19.239 12.557 1.00 17.06 344 ILE A CA 1
ATOM 1490 C C . ILE A 1 204 ? 33.021 17.865 12.545 1.00 18.45 344 ILE A C 1
ATOM 1491 O O . ILE A 1 204 ? 32.398 16.912 12.092 1.00 18.48 344 ILE A O 1
ATOM 1496 N N . LYS A 1 205 ? 34.280 17.775 12.994 1.00 17.30 345 LYS A N 1
ATOM 1497 C CA . LYS A 1 205 ? 34.985 16.454 13.019 1.00 18.89 345 LYS A CA 1
ATOM 1498 C C . LYS A 1 205 ? 34.593 15.717 14.280 1.00 17.56 345 LYS A C 1
ATOM 1499 O O . LYS A 1 205 ? 34.907 16.144 15.385 1.00 16.66 345 LYS A O 1
ATOM 1505 N N . PRO A 1 206 ? 33.892 14.563 14.148 1.00 19.71 346 PRO A N 1
ATOM 1506 C CA . PRO A 1 206 ? 33.462 13.910 15.356 1.00 21.35 346 PRO A CA 1
ATOM 1507 C C . PRO A 1 206 ? 34.603 13.338 16.177 1.00 19.63 346 PRO A C 1
ATOM 1508 O O . PRO A 1 206 ? 35.647 12.976 15.630 1.00 20.41 346 PRO A O 1
ATOM 1512 N N . LYS A 1 207 ? 34.392 13.340 17.487 1.00 20.02 347 LYS A N 1
ATOM 1513 C CA . LYS A 1 207 ? 35.299 12.627 18.418 1.00 23.86 347 LYS A CA 1
ATOM 1514 C C . LYS A 1 207 ? 36.656 13.256 18.414 1.00 23.97 347 LYS A C 1
ATOM 1515 O O . LYS A 1 207 ? 37.668 12.578 18.517 1.00 20.61 347 LYS A O 1
ATOM 1521 N N . THR A 1 208 ? 36.697 14.579 18.269 1.00 18.14 348 THR A N 1
ATOM 1522 C CA . THR A 1 208 ? 37.977 15.272 18.314 1.00 18.06 348 THR A CA 1
ATOM 1523 C C . THR A 1 208 ? 38.176 16.175 19.514 1.00 18.25 348 THR A C 1
ATOM 1524 O O . THR A 1 208 ? 39.308 16.582 19.740 1.00 19.31 348 THR A O 1
ATOM 1528 N N . ALA A 1 209 ? 37.159 16.438 20.319 1.00 17.74 349 ALA A N 1
ATOM 1529 C CA . ALA A 1 209 ? 37.318 17.209 21.558 1.00 19.45 349 ALA A CA 1
ATOM 1530 C C . ALA A 1 209 ? 38.313 16.508 22.490 1.00 20.68 349 ALA A C 1
ATOM 1531 O O . ALA A 1 209 ? 38.239 15.295 22.682 1.00 17.92 349 ALA A O 1
ATOM 1533 N N . PRO A 1 210 ? 39.205 17.253 23.102 1.00 19.50 350 PRO A N 1
ATOM 1534 C CA . PRO A 1 210 ? 40.125 16.641 24.096 1.00 20.73 350 PRO A CA 1
ATOM 1535 C C . PRO A 1 210 ? 39.342 15.914 25.197 1.00 21.28 350 PRO A C 1
ATOM 1536 O O . PRO A 1 210 ? 38.308 16.429 25.703 1.00 18.72 350 PRO A O 1
ATOM 1540 N N . ASN A 1 211 ? 39.815 14.716 25.570 1.00 20.28 351 ASN A N 1
ATOM 1541 C CA . ASN A 1 211 ? 39.189 13.970 26.646 1.00 22.00 351 ASN A CA 1
ATOM 1542 C C . ASN A 1 211 ? 39.104 14.729 27.970 1.00 19.96 351 ASN A C 1
ATOM 1543 O O . ASN A 1 211 ? 38.069 14.659 28.675 1.00 21.13 351 ASN A O 1
ATOM 1548 N N . TRP A 1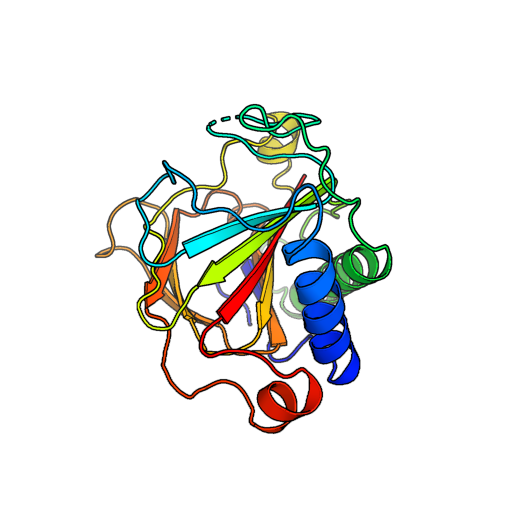 212 ? 40.165 15.426 28.342 1.00 21.13 352 TRP A N 1
ATOM 1549 C CA . TRP A 1 212 ? 40.156 16.164 29.612 1.00 21.32 352 TRP A CA 1
ATOM 1550 C C . TRP A 1 212 ? 39.002 17.202 29.613 1.00 21.64 352 TRP A C 1
ATOM 1551 O O . TRP A 1 212 ? 38.363 17.427 30.643 1.00 22.04 352 TRP A O 1
ATOM 1562 N N . LEU A 1 213 ? 38.744 17.830 28.466 1.00 20.77 353 LEU A N 1
ATOM 1563 C CA . LEU A 1 213 ? 37.673 18.807 28.411 1.00 22.79 353 LEU A CA 1
ATOM 1564 C C . LEU A 1 213 ? 36.284 18.168 28.518 1.00 21.46 353 LEU A C 1
ATOM 1565 O O . LEU A 1 213 ? 35.411 18.621 29.298 1.00 20.82 353 LEU A O 1
ATOM 1570 N N . THR A 1 214 ? 36.058 17.142 27.708 1.00 19.95 354 THR A N 1
ATOM 1571 C CA . THR A 1 214 ? 34.808 16.378 27.750 1.00 22.57 354 THR A CA 1
ATOM 1572 C C . THR A 1 214 ? 34.563 15.922 29.204 1.00 22.62 354 THR A C 1
ATOM 1573 O O . THR A 1 214 ? 33.456 16.051 29.739 1.00 23.85 354 THR A O 1
ATOM 1577 N N . ASP A 1 215 ? 35.583 15.375 29.834 1.00 21.68 355 ASP A N 1
ATOM 1578 C CA . ASP A 1 215 ? 35.445 14.883 31.235 1.00 24.52 355 ASP A CA 1
ATOM 1579 C C . ASP A 1 215 ? 35.273 15.942 32.321 1.00 23.68 355 ASP A C 1
ATOM 1580 O O . ASP A 1 215 ? 34.423 15.835 33.198 1.00 25.57 355 ASP A O 1
ATOM 1585 N N . GLU A 1 216 ? 36.119 16.961 32.331 1.00 23.01 356 GLU A N 1
ATOM 1586 C CA . GLU A 1 216 ? 36.029 17.983 33.338 1.00 22.86 356 GLU A CA 1
ATOM 1587 C C . GLU A 1 216 ? 34.833 18.883 33.180 1.00 24.18 356 GLU A C 1
ATOM 1588 O O . GLU A 1 216 ? 34.223 19.269 34.196 1.00 26.25 356 GLU A O 1
ATOM 1594 N N . ALA A 1 217 ? 34.502 19.265 31.929 1.00 22.19 357 ALA A N 1
ATOM 1595 C CA . ALA A 1 217 ? 33.383 20.192 31.680 1.00 22.14 357 ALA A CA 1
ATOM 1596 C C . ALA A 1 217 ? 32.054 19.497 31.394 1.00 22.07 357 ALA A C 1
ATOM 1597 O O . ALA A 1 217 ? 31.008 20.175 31.260 1.00 21.94 357 ALA A O 1
ATOM 1599 N N . LYS A 1 218 ? 32.082 18.178 31.355 1.00 23.75 358 LYS A N 1
ATOM 1600 C CA . LYS A 1 218 ? 30.924 17.373 30.939 1.00 25.41 358 LYS A CA 1
ATOM 1601 C C . LYS A 1 218 ? 30.316 17.894 29.642 1.00 25.15 358 LYS A C 1
ATOM 1602 O O . LYS A 1 218 ? 29.135 18.153 29.528 1.00 22.78 358 LYS A O 1
ATOM 1608 N N . LEU A 1 219 ? 31.173 18.037 28.656 1.00 23.33 359 LEU A N 1
ATOM 1609 C CA . LEU A 1 219 ? 30.779 18.629 27.389 1.00 24.18 359 LEU A CA 1
ATOM 1610 C C . LEU A 1 219 ? 30.105 17.567 26.539 1.00 22.71 359 LEU A C 1
ATOM 1611 O O . LEU A 1 219 ? 30.616 16.456 26.437 1.00 25.58 359 LEU A O 1
ATOM 1616 N N . ARG A 1 220 ? 28.941 17.873 26.005 1.00 20.91 360 ARG A N 1
ATOM 1617 C CA . ARG A 1 220 ? 28.216 16.968 25.086 1.00 21.23 360 ARG A CA 1
ATOM 1618 C C . ARG A 1 220 ? 28.897 16.925 23.709 1.00 20.66 360 ARG A C 1
ATOM 1619 O O . ARG A 1 220 ? 29.677 17.828 23.409 1.00 18.52 360 ARG A O 1
ATOM 1627 N N . PRO A 1 221 ? 28.646 15.865 22.922 1.00 18.89 361 PRO A N 1
ATOM 1628 C CA . PRO A 1 221 ? 29.218 15.766 21.585 1.00 18.77 361 PRO A CA 1
ATOM 1629 C C . PRO A 1 221 ? 28.949 17.013 20.759 1.00 16.87 361 PRO A C 1
ATOM 1630 O O . PRO A 1 221 ? 27.826 17.490 20.723 1.00 17.40 361 PRO A O 1
ATOM 1634 N N . GLY A 1 222 ? 30.004 17.546 20.109 1.00 16.32 362 GLY A N 1
ATOM 1635 C CA . GLY A 1 222 ? 29.842 18.729 19.277 1.00 16.11 362 GLY A CA 1
ATOM 1636 C C . GLY A 1 222 ? 30.829 19.833 19.590 1.00 15.53 362 GLY A C 1
ATOM 1637 O O . GLY A 1 222 ? 31.902 19.606 20.217 1.00 15.92 362 GLY A O 1
ATOM 1638 N N . ARG A 1 223 ? 30.495 21.032 19.123 1.00 14.94 363 ARG A N 1
ATOM 1639 C CA . ARG A 1 223 ? 31.416 22.162 19.181 1.00 15.27 363 ARG A CA 1
ATOM 1640 C C . ARG A 1 223 ? 30.708 23.415 19.685 1.00 15.93 363 ARG A C 1
ATOM 1641 O O . ARG A 1 223 ? 29.590 23.703 19.251 1.00 15.32 363 ARG A O 1
ATOM 1649 N N . LEU A 1 224 ? 31.360 24.153 20.591 1.00 15.59 364 LEU A N 1
ATOM 1650 C CA . LEU A 1 224 ? 30.874 25.453 21.051 1.00 16.31 364 LEU A CA 1
ATOM 1651 C C . LEU A 1 224 ? 31.740 26.497 20.443 1.00 15.44 364 LEU A C 1
ATOM 1652 O O . LEU A 1 224 ? 32.953 26.421 20.572 1.00 16.22 364 LEU A O 1
ATOM 1657 N N . ASN A 1 225 ? 31.137 27.488 19.810 1.00 16.18 365 ASN A N 1
ATOM 1658 C CA . ASN A 1 225 ? 31.841 28.645 19.298 1.00 14.74 365 ASN A CA 1
ATOM 1659 C C . ASN A 1 225 ? 31.300 29.873 20.012 1.00 15.72 365 ASN A C 1
ATOM 1660 O O . ASN A 1 225 ? 30.105 29.935 20.279 1.00 16.31 365 ASN A O 1
ATOM 1665 N N . LEU A 1 226 ? 32.194 30.831 20.347 1.00 16.54 366 LEU A N 1
ATOM 1666 C CA . LEU A 1 226 ? 31.789 32.149 20.816 1.00 17.04 366 LEU A CA 1
ATOM 1667 C C . LEU A 1 226 ? 32.382 33.158 19.884 1.00 16.34 366 LEU A C 1
ATOM 1668 O O . LEU A 1 226 ? 33.618 33.257 19.814 1.00 16.17 366 LEU A O 1
ATOM 1673 N N . THR A 1 227 ? 31.531 34.001 19.256 1.00 15.87 367 THR A N 1
ATOM 1674 C CA . THR A 1 227 ? 31.985 34.958 18.278 1.00 15.32 367 THR A CA 1
ATOM 1675 C C . THR A 1 227 ? 31.679 36.360 18.835 1.00 15.91 367 THR A C 1
ATOM 1676 O O . THR A 1 227 ? 30.517 36.659 19.079 1.00 16.16 367 THR A O 1
ATOM 1680 N N . PHE A 1 228 ? 32.738 37.133 19.047 1.00 15.86 368 PHE A N 1
ATOM 1681 C CA . PHE A 1 228 ? 32.676 38.496 19.671 1.00 16.16 368 PHE A CA 1
ATOM 1682 C C . PHE A 1 228 ? 32.826 39.559 18.605 1.00 18.68 368 PHE A C 1
ATOM 1683 O O . PHE A 1 228 ? 33.698 39.489 17.784 1.00 16.93 368 PHE A O 1
ATOM 1691 N N . ARG A 1 229 ? 31.975 40.608 18.671 1.00 18.05 369 ARG A N 1
ATOM 1692 C CA . ARG A 1 229 ? 32.022 41.727 17.758 1.00 19.78 369 ARG A CA 1
ATOM 1693 C C . ARG A 1 229 ? 31.653 43.041 18.502 1.00 19.95 369 ARG A C 1
ATOM 1694 O O . ARG A 1 229 ? 31.174 42.973 19.623 1.00 17.94 369 ARG A O 1
ATOM 1702 N N . GLN A 1 230 ? 31.943 44.139 17.782 1.00 22.42 370 GLN A N 1
ATOM 1703 C CA . GLN A 1 230 ? 31.474 45.580 17.741 1.00 31.29 370 GLN A CA 1
ATOM 1704 C C . GLN A 1 230 ? 32.526 46.029 18.737 1.00 30.68 370 GLN A C 1
ATOM 1705 O O . GLN A 1 230 ? 32.902 47.202 18.738 1.00 48.69 370 GLN A O 1
#

Solvent-accessible surface area: 10427 Å² total; per-residue (Å²): 103,97,46,54,54,8,0,0,7,11,78,153,62,7,153,90,68,32,9,7,47,2,1,135,99,4,71,156,47,9,157,43,94,3,5,56,38,101,4,74,123,12,49,43,32,70,99,49,4,52,2,1,3,1,26,61,2,32,44,98,79,50,27,106,58,11,95,120,78,49,13,129,10,26,88,24,18,159,44,0,24,113,10,0,83,45,0,8,127,40,1,16,75,40,5,119,124,121,42,104,160,131,94,42,125,4,32,108,2,82,14,54,0,0,2,0,5,13,3,39,49,72,1,93,12,24,21,16,46,10,107,56,10,77,170,86,4,36,168,130,5,27,1,0,0,8,0,2,0,0,8,9,0,32,13,24,20,7,97,68,106,66,93,124,150,28,56,104,25,41,1,72,13,0,1,0,2,0,4,0,32,171,0,6,78,3,40,12,1,7,36,127,2,52,69,196,60,24,38,123,84,0,55,75,69,2,146,18,134,102,1,4,7,8,0,15,0,10,47

Secondary structure (DSSP, 8-state):
-EEETTEEEETT-S-HHHHHHHHHHHHHHHHSTT--B--S--TT-EEEEEEEEEESEE---EESS-TTT-PPPPPPPHHHHHHHHHHHHHHHHHHHHH---PPP-PPP----EEEEEEEEEEEEEEEE----S-HHHHHHTPPEEEEEEESPEEEEEESSS-GGG-EEEEE-TT-EEEE-GGGTT-EEEEEEE-TT-S-HHHHHHHTPPSSEEEEEEE-

Foldseek 3Di:
DDDDAQKDKDPLLQDPVRLLVVLQVLVVLQVDFQHWDDAPDDVFDKDQKIKGKAQWGCHCHTDQAYVVPRTGRHHDDPVVQVSQQVVQVVVLVVQQVPDPPDRGHADGDDFRMKMKMWGAQAIKGGWFWPDPDDPVQVVSFHKKKKAKAAFKFFKWKAADRDSVGTDTDIDAHNMIMMHTDVRRGITMMTHGTDWPRGDPVSCVSNVDDHTMIMIITGD

Organism: Oryza sativa subsp. japonica (NCBI:txid39947)

Radius of gyration: 16.33 Å; Cα contacts (8 Å, |Δi|>4): 531; chains: 1; bounding box: 49×40×38 Å

=== Feature glossary ===
Key to the feature types in this record:

— What the protein is —

Primary structure: the covalent order of the twenty standard amino acids along the backbone. Two proteins with the same sequence will (almost always) fold to the same structure; two with 30% identity often share a fold but not the details.

Database cross-references. InterPro integrates a dozen domain/family signature databases into unified entries with residue-range hits. GO terms attach function/process/location labels with evidence codes. CATH codes position the fold in a four-level structural taxonomy. Organism is the NCBI-taxonomy species name.

— Where its atoms are —

The mmCIF block holds the 3D Cartesian coordinates of each backbone atom (N, Cα, C, O) in ångströms. mmCIF is the PDB's canonical archive format — a tagged-loop text representation of the atomic model.

Six rendered views show the 3D structure from the faces of a cube — i.e. along ±x, ±y, ±z. Rendering representation is drawn randomly per protein from cartoon (secondary-structure ribbons), sticks (backbone bonds), or molecular surface; coloring is either N→C rainbow (blue at the N-terminus through red at the C-terminus) or one color per chain.

— Local backbone conformation —

DSSP 8-state secondary structure assigns each residue one of H (α-helix), G (3₁₀-helix), I (π-helix), E (extended β-strand), B (isolated β-bridge), T (hydrogen-bonded turn), S (bend), or '-' (coil). The assignment is computed from backbone hydrogen-bond geometry via the Kabsch–Sander algorithm.

P-SEA three-state annotation labels each residue as helix, strand, or coil based purely on the geometry of the Cα trace. It serves as a fallback when the full backbone (and thus DSSP) is unavailable.

The φ/ψ torsion pair specifies the backbone conformation at each residue. φ rotates about the N–Cα bond, ψ about the Cα–C bond. Steric clashes forbid most of the (φ, ψ) plane — the allowed regions (α-helix basin, β-sheet basin, left-h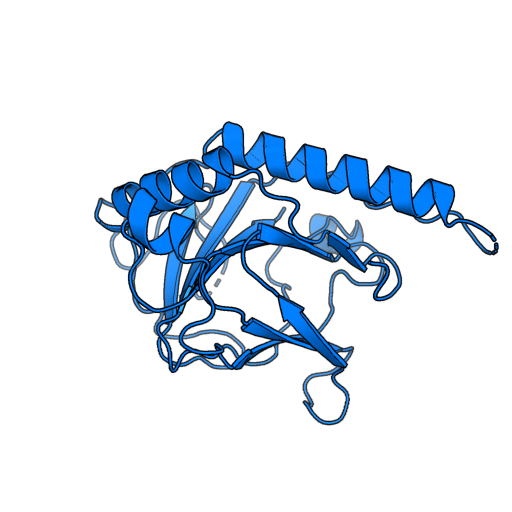anded helix) are the Ramachandran-allowed regions.

— Global shape and packing —

The geometric summary reports three shape descriptors. Rg (radius of gyration) measures how spread out the Cα atoms are about their centre of mass; compact globular proteins have small Rg, elongated or unfolded ones large. Cα contacts (<8 Å, |i−j|>4) count long-range residue pairs in spatial proximity — high for tightly packed folds, near zero for rods or random coil. The bounding-box extents give the protein's footprint along x, y, z in Å.

Accessible surface area quantifies burial. A residue with SASA near zero is packed into the hydrophobic core; one with SASA >100 Å² sits on the surface. Computed here via the Shrake–Rupley numerical algorithm with a 1.4 Å probe.

Plot images: a contact map (which residues are close in 3D, as an N×N binary image), a Ramachandran scatter (backbone torsion angles, revealing secondary-structure composition at a glance), and — for AlphaFold structures — a PAE heatmap (pairwise prediction confidence).

— Structural neighborhood —

The Foldseek 3Di string encodes local tertiary geometry as a 20-letter alphabet — one character per residue — derived from the relative positions of nearby Cα atoms. Unlike the amino-acid sequence, 3Di is a direct function of the 3D structure, so two proteins with the same fold have similar 3Di strings even at low sequence identity.

Nearest PDB neighbors are the top structural matches found by Foldseek when searching this structure against the entire Protein Data Bank. Each hit reports a TM-score (0 to 1; >0.5 almost always implies the same fold) and an E-value. These are *structural* homologs — they may share no detectable sequence similarity.

— Confidence and disorder —

For AlphaFold models, the B-factor field carries pLDDT — the model's own estimate of local accuracy on a 0–100 scale. Regions with pLDDT<50 should be treated as essentially unmodeled; they often correspond to intrinsically disordered segments.

B-factor (Debye–Waller factor) reflects atomic displacement in the crystal lattice. It is an experimental observable (units Å²), not a prediction; low values mean the atom is pinned down, high values mean it moves or is heterogeneous across the crystal.

Predicted aligned error is AlphaFold's pairwise confidence. Unlike pLDDT (per-residue), PAE is per-residue-pair and captures whether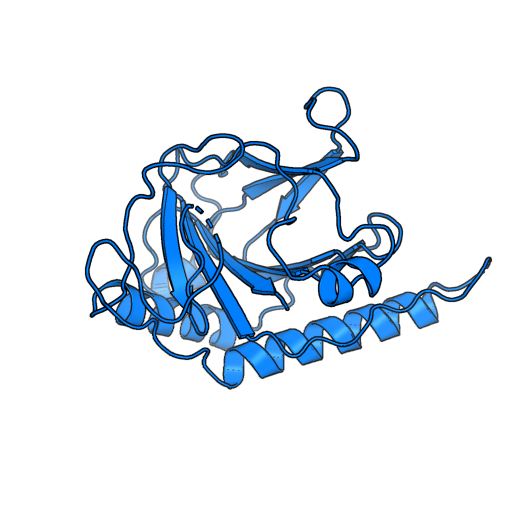 two parts of the structure are correctly placed relative to each other. Units are ångströms of expected positional error.